Protein AF-A0A7S3Y9V3-F1 (afdb_monomer_lite)

Radius of gyration: 19.51 Å; chains: 1; bounding box: 46×58×48 Å

Foldseek 3Di:
DLVVLLVVLVPDDPVVNVVVLVVCQVVLNVLQLSVQVSSDPDLLQSQQAQQAAVAQARGSFDCVRAQAADDDFDEAEAEALAFQVVPDDPQQHPHRVVSLVVLLVVLVVCQVVVGQAYEYAANQHRAAVVGPCVVVSLVSSSVSNSSRDSNHRYAYAHDCRQQHLQHDPVSLVVSCSNRNHNWHWGHHNNEIETEDELSQQWDDPVDDGRPVPVVRLVVLLCVCVVCVPRHQAYEYEHAAALDQPDLQDAFDFDPPARPPDDPDDTTGSHRHSVCSVSVVVSCQRPRYDYYDYHRPVDDGDDDDHDDPDD

Secondary structure (DSSP, 8-state):
-HHHHHHHHHTS-HHHHHHHHHHHHHTTGGGSHHHHHTTSSSHHHHHHT-EETTTTEETT--HHHH-S--S----EEEE---BTTTS--TTS-S--HHHHHHHHHHHHHHHHH--S-EEEES--BSSPTTSTTHHHHHHHHHHHHTTS-TTS-EEEE--HHHHTTTT-HHHHHHHHHHHS-SSEEEEETTEEEEE--GGGG-S-TTSPPPTTHHHHHHHHHHHHHHHTTT-SEEEEE-SS-S-SS-TTPPPPB-SS--TT-TTPPPPBSSS-TTTHHHHHHHTTSTTEEEEE--SSSS-------PPPP-

Structure (mmCIF, N/CA/C/O backbone):
data_AF-A0A7S3Y9V3-F1
#
_entry.id   AF-A0A7S3Y9V3-F1
#
loop_
_atom_site.group_PDB
_atom_site.id
_atom_site.type_symbol
_atom_site.label_atom_id
_atom_site.label_alt_id
_atom_site.label_comp_id
_atom_site.label_asym_id
_atom_site.label_entity_id
_atom_site.label_seq_id
_atom_site.pdbx_PDB_ins_code
_atom_site.Cartn_x
_atom_site.Cartn_y
_atom_site.Cartn_z
_atom_site.occupancy
_atom_site.B_iso_or_equiv
_atom_site.auth_seq_id
_atom_site.auth_comp_id
_atom_site.auth_asym_id
_atom_site.auth_atom_id
_atom_site.pdbx_PDB_model_num
ATOM 1 N N . VAL A 1 1 ? -16.218 21.280 20.200 1.00 63.69 1 VAL A N 1
ATOM 2 C CA . VAL A 1 1 ? -15.285 20.222 20.667 1.00 63.69 1 VAL A CA 1
ATOM 3 C C . VAL A 1 1 ? -14.126 19.994 19.695 1.00 63.69 1 VAL A C 1
ATOM 5 O O . VAL A 1 1 ? -13.003 20.272 20.081 1.00 63.69 1 VAL A O 1
ATOM 8 N N . ALA A 1 2 ? -14.353 19.590 18.434 1.00 72.50 2 ALA A N 1
ATOM 9 C CA . ALA A 1 2 ? -13.264 19.283 17.483 1.00 72.50 2 ALA A CA 1
ATOM 10 C C . ALA A 1 2 ? -12.268 20.438 17.228 1.00 72.50 2 ALA A C 1
ATOM 12 O O . ALA A 1 2 ? -11.064 20.210 17.188 1.00 72.50 2 ALA A O 1
ATOM 13 N N . VAL A 1 3 ? -12.752 21.683 17.117 1.00 76.88 3 VAL A N 1
ATOM 14 C CA . VAL A 1 3 ? -11.893 22.874 16.939 1.00 76.88 3 VAL A CA 1
ATOM 15 C C . VAL A 1 3 ? -10.988 23.104 18.155 1.00 76.88 3 VAL A C 1
ATOM 17 O O . VAL A 1 3 ? -9.795 23.337 18.001 1.00 76.88 3 VAL A O 1
ATOM 20 N N . ALA A 1 4 ? -11.537 22.970 19.365 1.00 81.94 4 ALA A N 1
ATOM 21 C CA . ALA A 1 4 ? -10.779 23.120 20.605 1.00 81.94 4 ALA A CA 1
ATOM 22 C C . ALA A 1 4 ? -9.732 22.005 20.775 1.00 81.94 4 ALA A C 1
ATOM 24 O O . ALA A 1 4 ? -8.598 22.285 21.148 1.00 81.94 4 ALA A O 1
ATOM 25 N N . ALA A 1 5 ? -10.087 20.760 20.437 1.00 85.31 5 ALA A N 1
ATOM 26 C CA . ALA A 1 5 ? -9.161 19.628 20.472 1.00 85.31 5 ALA A CA 1
ATOM 27 C C . ALA A 1 5 ? -7.990 19.813 19.494 1.00 85.31 5 ALA A C 1
ATOM 29 O O . ALA A 1 5 ? -6.842 19.559 19.846 1.00 85.31 5 ALA A O 1
ATOM 30 N N . ARG A 1 6 ? -8.263 20.321 18.286 1.00 85.50 6 ARG A N 1
ATOM 31 C CA . ARG A 1 6 ? -7.215 20.625 17.307 1.00 85.50 6 ARG A CA 1
ATOM 32 C C . ARG A 1 6 ? -6.276 21.728 17.801 1.00 85.50 6 ARG A C 1
ATOM 34 O O . ARG A 1 6 ? -5.067 21.536 17.789 1.00 85.50 6 ARG A O 1
ATOM 41 N N . ALA A 1 7 ? -6.831 22.829 18.305 1.00 87.19 7 ALA A N 1
ATOM 42 C CA . ALA A 1 7 ? -6.041 23.928 18.857 1.00 87.19 7 ALA A CA 1
ATOM 43 C C . ALA A 1 7 ? -5.192 23.502 20.070 1.00 87.19 7 ALA A C 1
ATOM 45 O O . ALA A 1 7 ? -4.139 24.082 20.314 1.00 87.19 7 ALA A O 1
ATOM 46 N N . PHE A 1 8 ? -5.639 22.501 20.837 1.00 90.75 8 PHE A N 1
ATOM 47 C CA . PHE A 1 8 ? -4.843 21.897 21.905 1.00 90.75 8 PHE A CA 1
ATOM 48 C C . PHE A 1 8 ? -3.651 21.114 21.341 1.00 90.75 8 PHE A C 1
ATOM 50 O O . PHE A 1 8 ? -2.519 21.395 21.723 1.00 90.75 8 PHE A O 1
ATOM 57 N N . VAL A 1 9 ? -3.885 20.190 20.400 1.00 89.94 9 VAL A N 1
ATOM 58 C CA . VAL A 1 9 ? -2.822 19.358 19.800 1.00 89.94 9 VAL A CA 1
ATOM 59 C C . VAL A 1 9 ? -1.772 20.204 19.071 1.00 89.94 9 VAL A C 1
ATOM 61 O O . VAL A 1 9 ? -0.585 19.900 19.148 1.00 89.94 9 VAL A O 1
ATOM 64 N N . GLU A 1 10 ? -2.181 21.285 18.403 1.00 89.56 10 GLU A N 1
ATOM 65 C CA . GLU A 1 10 ? -1.273 22.202 17.696 1.00 89.56 10 GLU A CA 1
ATOM 66 C C . GLU A 1 10 ? -0.338 22.986 18.633 1.00 89.56 10 GLU A C 1
ATOM 68 O O . GLU A 1 10 ? 0.716 23.435 18.193 1.00 89.56 10 GLU A O 1
ATOM 73 N N . LYS A 1 11 ? -0.682 23.123 19.921 1.00 93.50 11 LYS A N 1
ATOM 74 C CA . LYS A 1 11 ? 0.156 23.790 20.935 1.00 93.50 11 LYS A CA 1
ATOM 75 C C . LYS A 1 11 ? 1.128 22.847 21.646 1.00 93.50 11 LYS A C 1
ATOM 77 O O . LYS A 1 11 ? 1.964 23.318 22.413 1.00 93.50 11 LYS A O 1
ATOM 82 N N . LEU A 1 12 ? 0.997 21.534 21.453 1.00 93.56 12 LEU A N 1
ATOM 83 C CA . LEU A 1 12 ? 1.854 20.552 22.111 1.00 93.56 12 LEU A CA 1
ATOM 84 C C . LEU A 1 12 ? 3.269 20.589 21.532 1.00 93.56 12 LEU A C 1
ATOM 86 O O . LEU A 1 12 ? 3.457 20.720 20.321 1.00 93.56 12 LEU A O 1
ATOM 90 N N . SER A 1 13 ? 4.266 20.383 22.395 1.00 95.12 13 SER A N 1
ATOM 91 C CA . SER A 1 13 ? 5.620 20.072 21.939 1.00 95.12 13 SER A CA 1
ATOM 92 C C . SER A 1 13 ? 5.622 18.761 21.128 1.00 95.12 13 SER A C 1
ATOM 94 O O . SER A 1 13 ? 4.732 17.924 21.319 1.00 95.12 13 SER A O 1
ATOM 96 N N . PRO A 1 14 ? 6.620 18.512 20.257 1.00 92.56 14 PRO A N 1
ATOM 97 C CA . PRO A 1 14 ? 6.725 17.235 19.547 1.00 92.56 14 PRO A CA 1
ATOM 98 C C . PRO A 1 14 ? 6.704 16.016 20.487 1.00 92.56 14 PRO A C 1
ATOM 100 O O . PRO A 1 14 ? 6.027 15.028 20.204 1.00 92.56 14 PRO A O 1
ATOM 103 N N . ALA A 1 15 ? 7.370 16.116 21.643 1.00 93.38 15 ALA A N 1
ATOM 104 C CA . ALA A 1 15 ? 7.394 15.061 22.654 1.00 93.38 15 ALA A CA 1
ATOM 105 C C . ALA A 1 15 ? 6.013 14.834 23.292 1.00 93.38 15 ALA A C 1
ATOM 107 O O . ALA A 1 15 ? 5.562 13.696 23.415 1.00 93.38 15 ALA A O 1
ATOM 108 N N . ASP A 1 16 ? 5.303 15.903 23.663 1.00 94.81 16 ASP A N 1
ATOM 109 C CA . ASP A 1 16 ? 3.947 15.793 24.215 1.00 94.81 16 ASP A CA 1
ATOM 110 C C . ASP A 1 16 ? 2.960 15.239 23.200 1.00 94.81 16 ASP A C 1
ATOM 112 O O . ASP A 1 16 ? 2.136 14.388 23.532 1.00 94.81 16 ASP A O 1
ATOM 116 N N . ARG A 1 17 ? 3.072 15.669 21.943 1.00 93.19 17 ARG A N 1
ATOM 117 C CA . A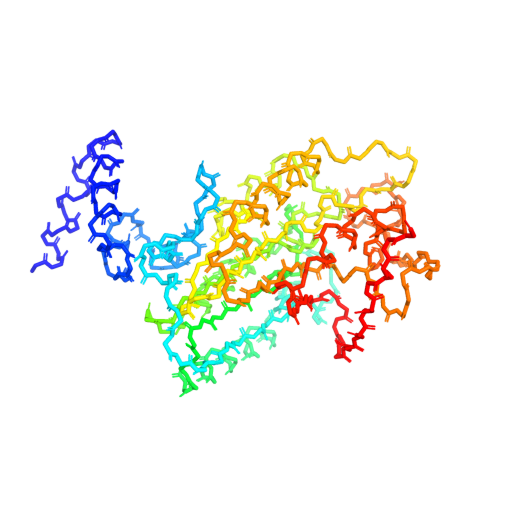RG A 1 17 ? 2.247 15.161 20.853 1.00 93.19 17 ARG A CA 1
ATOM 118 C C . ARG A 1 17 ? 2.428 13.654 20.681 1.00 93.19 17 ARG A C 1
ATOM 120 O O . ARG A 1 17 ? 1.429 12.946 20.579 1.00 93.19 17 ARG A O 1
ATOM 127 N N . ALA A 1 18 ? 3.668 13.163 20.715 1.00 89.88 18 ALA A N 1
ATOM 128 C CA . ALA A 1 18 ? 3.960 11.732 20.666 1.00 89.88 18 ALA A CA 1
ATOM 129 C C . ALA A 1 18 ? 3.377 10.978 21.876 1.00 89.88 18 ALA A C 1
ATOM 131 O O . ALA A 1 18 ? 2.771 9.920 21.703 1.00 89.88 18 ALA A O 1
ATOM 132 N N . ARG A 1 19 ? 3.478 11.545 23.090 1.00 93.19 19 ARG A N 1
ATOM 133 C CA . ARG A 1 19 ? 2.889 10.962 24.312 1.00 93.19 19 ARG A CA 1
ATOM 134 C C . ARG A 1 19 ? 1.367 10.855 24.238 1.00 93.19 19 ARG A C 1
ATOM 136 O O . ARG A 1 19 ? 0.815 9.806 24.562 1.00 93.19 19 ARG A O 1
ATOM 143 N N . VAL A 1 20 ? 0.686 11.913 23.795 1.00 93.62 20 VAL A N 1
ATOM 144 C CA . VAL A 1 20 ? -0.777 11.907 23.635 1.00 93.62 20 VAL A CA 1
ATOM 145 C C . VAL A 1 20 ? -1.192 10.902 22.563 1.00 93.62 20 VAL A C 1
ATOM 147 O O . VAL A 1 20 ? -2.132 10.143 22.784 1.00 93.62 20 VAL A O 1
ATOM 150 N N . LEU A 1 21 ? -0.481 10.856 21.433 1.00 90.25 21 LEU A N 1
ATOM 151 C CA . LEU A 1 21 ? -0.750 9.885 20.374 1.00 90.25 21 LEU A CA 1
ATOM 152 C C . LEU A 1 21 ? -0.627 8.448 20.902 1.00 90.25 21 LEU A C 1
ATOM 154 O O . LEU A 1 21 ? -1.555 7.663 20.736 1.00 90.25 21 LEU A O 1
ATOM 158 N N . HIS A 1 22 ? 0.464 8.132 21.604 1.00 88.94 22 HIS A N 1
ATOM 159 C CA . HIS A 1 22 ? 0.669 6.822 22.225 1.00 88.94 22 HIS A CA 1
ATOM 160 C C . HIS A 1 22 ? -0.437 6.471 23.234 1.00 88.94 22 HIS A C 1
ATOM 162 O O . HIS A 1 22 ? -0.951 5.354 23.233 1.00 88.94 22 HIS A O 1
ATOM 168 N N . TYR A 1 23 ? -0.853 7.429 24.069 1.00 92.31 23 TYR A N 1
ATOM 169 C CA . TYR A 1 23 ? -1.952 7.225 25.014 1.00 92.31 23 TYR A CA 1
ATOM 170 C C . TYR A 1 23 ? -3.277 6.904 24.307 1.00 92.31 23 TYR A C 1
ATOM 172 O O . TYR A 1 23 ? -3.968 5.964 24.698 1.00 92.31 23 TYR A O 1
ATOM 180 N N . LEU A 1 24 ? -3.633 7.661 23.264 1.00 92.19 24 LEU A N 1
ATOM 181 C CA . LEU A 1 24 ? -4.862 7.435 22.498 1.00 92.19 24 LEU A CA 1
ATOM 182 C C . LEU A 1 24 ? -4.845 6.089 21.772 1.00 92.19 24 LEU A C 1
ATOM 184 O O . LEU A 1 24 ? -5.879 5.428 21.698 1.00 92.19 24 LEU A O 1
ATOM 188 N N . ASP A 1 25 ? -3.683 5.672 21.272 1.00 88.44 25 ASP A N 1
ATOM 189 C CA . ASP A 1 25 ? -3.502 4.369 20.634 1.00 88.44 25 ASP A CA 1
ATOM 190 C C . ASP A 1 25 ? -3.742 3.229 21.631 1.00 88.44 25 ASP A C 1
ATOM 192 O O . ASP A 1 25 ? -4.578 2.359 21.402 1.00 88.44 25 ASP A O 1
ATOM 196 N N . ARG A 1 26 ? -3.132 3.319 22.823 1.00 87.31 26 ARG A N 1
ATOM 197 C CA . ARG A 1 26 ? -3.347 2.379 23.940 1.00 87.31 26 ARG A CA 1
ATOM 198 C C . ARG A 1 26 ? -4.794 2.327 24.431 1.00 87.31 26 ARG A C 1
ATOM 200 O O . ARG A 1 26 ? -5.188 1.343 25.051 1.00 87.31 26 ARG A O 1
ATOM 207 N N . LYS A 1 27 ? -5.577 3.383 24.206 1.00 90.94 27 LYS A N 1
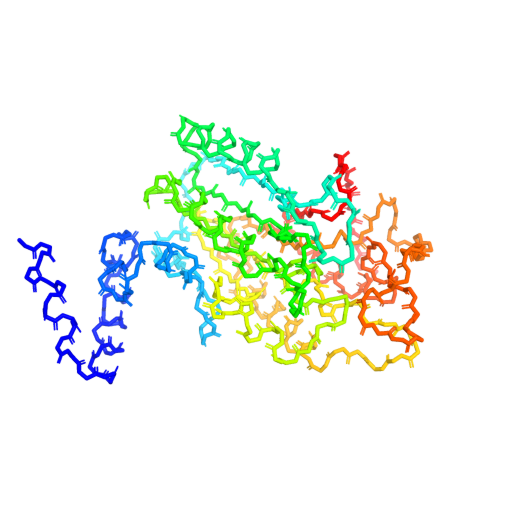ATOM 208 C CA . LYS A 1 27 ? -7.015 3.429 24.511 1.00 90.94 27 LYS A CA 1
ATOM 209 C C . LYS A 1 27 ? -7.900 2.967 23.349 1.00 90.94 27 LYS A C 1
ATOM 211 O O . LYS A 1 27 ? -9.111 2.909 23.520 1.00 90.94 27 LYS A O 1
ATOM 216 N N . GLY A 1 28 ? -7.326 2.637 22.191 1.00 88.81 28 GLY A N 1
ATOM 217 C CA . GLY A 1 28 ? -8.067 2.239 20.991 1.00 88.81 28 GLY A CA 1
ATOM 218 C C . GLY A 1 28 ? -8.778 3.397 20.280 1.00 88.81 28 GLY A C 1
ATOM 219 O O . GLY A 1 28 ? -9.523 3.182 19.323 1.00 88.81 28 GLY A O 1
ATOM 220 N N . GLU A 1 29 ? -8.536 4.642 20.696 1.00 91.94 29 GLU A N 1
ATOM 221 C CA . GLU A 1 29 ? -9.246 5.824 20.195 1.00 91.94 29 GLU A CA 1
ATOM 222 C C . GLU A 1 29 ? -8.811 6.212 18.777 1.00 91.94 29 GLU A C 1
ATOM 224 O O . GLU A 1 29 ? -9.567 6.843 18.034 1.00 91.94 29 GLU A O 1
ATOM 229 N N . LEU A 1 30 ? -7.606 5.812 18.353 1.00 91.25 30 LEU A N 1
ATOM 230 C CA . LEU A 1 30 ? -7.092 6.112 17.010 1.00 91.25 30 LEU A CA 1
ATOM 231 C C . LEU A 1 30 ? -7.752 5.282 15.895 1.00 91.25 30 LEU A C 1
ATOM 233 O O . LEU A 1 30 ? -7.605 5.599 14.708 1.00 91.25 30 LEU A O 1
ATOM 237 N N . LYS A 1 31 ? -8.568 4.283 16.257 1.00 88.62 31 LYS A N 1
ATOM 238 C CA . LYS A 1 31 ? -9.504 3.639 15.328 1.00 88.62 31 LYS A CA 1
ATOM 239 C C . LYS A 1 31 ? -10.500 4.651 14.764 1.00 88.62 31 LYS A C 1
ATOM 241 O O . LYS A 1 31 ? -10.875 4.566 13.594 1.00 88.62 31 LYS A O 1
ATOM 246 N N . ASN A 1 32 ? -10.882 5.653 15.563 1.00 91.00 32 ASN A N 1
ATOM 247 C CA . ASN A 1 32 ? -11.685 6.766 15.089 1.00 91.00 32 ASN A CA 1
ATOM 248 C C . ASN A 1 32 ? -10.831 7.676 14.182 1.00 91.00 32 ASN A C 1
ATOM 250 O O . ASN A 1 32 ? -9.908 8.345 14.660 1.00 91.00 32 ASN A O 1
ATOM 254 N N . PRO A 1 33 ? -11.157 7.786 12.881 1.00 89.75 33 PRO A N 1
ATOM 255 C CA . PRO A 1 33 ? -10.384 8.587 11.930 1.00 89.75 33 PRO A CA 1
ATOM 256 C C . PRO A 1 33 ? -10.310 10.066 12.328 1.00 89.75 33 PRO A C 1
ATOM 258 O O . PRO A 1 33 ? -9.334 10.741 12.006 1.00 89.75 33 PRO A O 1
ATOM 261 N N . ARG A 1 34 ? -11.302 10.578 13.070 1.00 90.31 34 ARG A N 1
ATOM 262 C CA . ARG A 1 34 ? -11.308 11.965 13.552 1.00 90.31 34 ARG A CA 1
ATOM 263 C C . ARG A 1 34 ? -10.261 12.217 14.631 1.00 90.31 34 ARG A C 1
ATOM 265 O O . ARG A 1 34 ? -9.757 13.332 14.686 1.00 90.31 34 ARG A O 1
ATOM 272 N N . CYS A 1 35 ? -9.931 11.221 15.454 1.00 92.25 35 CYS A N 1
ATOM 273 C CA . CYS A 1 35 ? -8.888 11.337 16.474 1.00 92.25 35 CYS A CA 1
ATOM 274 C C . CYS A 1 35 ? -7.510 11.386 15.814 1.00 92.25 35 CYS A C 1
ATOM 276 O O . CYS A 1 35 ? -6.758 12.327 16.048 1.00 92.25 35 CYS A O 1
ATOM 278 N N . TRP A 1 36 ? -7.232 10.444 14.905 1.00 92.38 36 TRP A N 1
ATOM 279 C CA . TRP A 1 36 ? -6.000 10.428 14.109 1.00 92.38 36 TRP A CA 1
ATOM 280 C C . TRP A 1 36 ? -5.791 11.745 13.349 1.00 92.38 36 TRP A C 1
ATOM 282 O O . TRP A 1 36 ? -4.731 12.361 13.414 1.00 92.38 36 TRP A O 1
ATOM 292 N N . ARG A 1 37 ? -6.853 12.254 12.714 1.00 92.62 37 ARG A N 1
ATOM 293 C CA . ARG A 1 37 ? -6.851 13.504 11.944 1.00 92.62 37 ARG A CA 1
ATOM 294 C C . ARG A 1 37 ? -6.324 14.723 12.711 1.00 92.62 37 ARG A C 1
ATOM 296 O O . ARG A 1 37 ? -5.777 15.614 12.062 1.00 92.62 37 ARG A O 1
ATOM 303 N N . LEU A 1 38 ? -6.490 14.781 14.037 1.00 93.12 38 LEU A N 1
ATOM 304 C CA . LEU A 1 38 ? -6.015 15.897 14.872 1.00 93.12 38 LEU A CA 1
ATOM 305 C C . LEU A 1 38 ? -4.487 16.036 14.856 1.00 93.12 38 LEU A C 1
ATOM 307 O O . LEU A 1 38 ? -3.976 17.127 15.090 1.00 93.12 38 LEU A O 1
ATOM 311 N N . PHE A 1 39 ? -3.770 14.955 14.545 1.00 92.69 39 PHE A N 1
ATOM 312 C CA . PHE A 1 39 ? -2.311 14.884 14.536 1.00 92.69 39 PHE A CA 1
ATOM 313 C C . PHE A 1 39 ? -1.709 15.064 13.138 1.00 92.69 39 PHE A C 1
ATOM 315 O O . PHE A 1 39 ? -0.552 14.709 12.930 1.00 92.69 39 PHE A O 1
ATOM 322 N N . HIS A 1 40 ? -2.439 15.661 12.193 1.00 92.56 40 HIS A N 1
ATOM 323 C CA . HIS A 1 40 ? -1.955 15.910 10.830 1.00 92.56 40 HIS A CA 1
ATOM 324 C C . HIS A 1 40 ? -2.437 17.251 10.295 1.00 92.56 40 HIS A C 1
ATOM 326 O O . HIS A 1 40 ? -3.555 17.688 10.594 1.00 92.56 40 HIS A O 1
ATOM 332 N N . ALA A 1 41 ? -1.653 17.878 9.417 1.00 91.44 41 ALA A N 1
ATOM 333 C CA . ALA A 1 41 ? -2.022 19.168 8.847 1.00 91.44 41 ALA A CA 1
ATOM 334 C C . ALA A 1 41 ? -3.271 19.039 7.954 1.00 91.44 41 ALA A C 1
ATOM 336 O O . ALA A 1 41 ? -4.231 19.812 8.073 1.00 91.44 41 ALA A O 1
ATOM 337 N N . THR A 1 42 ? -3.332 17.999 7.114 1.00 93.81 42 THR A N 1
ATOM 338 C CA . THR A 1 42 ? -4.401 17.829 6.108 1.00 93.81 42 THR A CA 1
ATOM 339 C C . THR A 1 42 ? -5.071 16.451 6.147 1.00 93.81 42 THR A C 1
ATOM 341 O O . THR A 1 42 ? -4.512 15.479 6.648 1.00 93.81 42 THR A O 1
ATOM 344 N N . ALA A 1 43 ? -6.329 16.368 5.687 1.00 93.50 43 ALA A N 1
ATOM 345 C CA . ALA A 1 43 ? -7.106 15.122 5.761 1.00 93.50 43 ALA A CA 1
ATOM 346 C C . ALA A 1 43 ? -6.519 14.076 4.828 1.00 93.50 43 ALA A C 1
ATOM 348 O O . ALA A 1 43 ? -6.509 12.892 5.142 1.00 93.50 43 ALA A O 1
ATOM 349 N N . VAL A 1 44 ? -5.974 14.574 3.722 1.00 96.69 44 VAL A N 1
ATOM 350 C CA . VAL A 1 44 ? -5.167 13.835 2.770 1.00 96.69 44 VAL A CA 1
ATOM 351 C C . VAL A 1 44 ? -3.952 13.224 3.461 1.00 96.69 44 VAL A C 1
ATOM 353 O O . VAL A 1 44 ? -3.762 12.018 3.375 1.00 96.69 44 VAL A O 1
ATOM 356 N N . GLU A 1 45 ? -3.179 14.021 4.200 1.00 95.44 45 GLU A N 1
ATOM 357 C CA . GLU A 1 45 ? -2.014 13.530 4.940 1.00 95.44 45 GLU A CA 1
ATOM 358 C C . GLU A 1 45 ? -2.414 12.457 5.956 1.00 95.44 45 GLU A C 1
ATOM 360 O O . GLU A 1 45 ? -1.930 11.337 5.859 1.00 95.44 45 GLU A O 1
ATOM 365 N N . ALA A 1 46 ? -3.384 12.749 6.832 1.00 94.31 46 ALA A N 1
ATOM 366 C CA . ALA A 1 46 ? -3.867 11.794 7.832 1.00 94.31 46 ALA A CA 1
ATOM 367 C C . ALA A 1 46 ? -4.344 10.474 7.211 1.00 94.31 46 ALA A C 1
ATOM 369 O O . ALA A 1 46 ? -4.135 9.405 7.778 1.00 94.31 46 ALA A O 1
ATOM 370 N N . ARG A 1 47 ? -5.019 10.542 6.057 1.00 94.56 47 ARG A N 1
ATOM 371 C CA . ARG A 1 47 ? -5.481 9.354 5.336 1.00 94.56 47 ARG A CA 1
ATOM 372 C C . ARG A 1 47 ? -4.307 8.527 4.831 1.00 94.56 47 ARG A C 1
ATOM 374 O O . ARG A 1 47 ? -4.350 7.308 4.956 1.00 94.56 47 ARG A O 1
ATOM 381 N N . CYS A 1 48 ? -3.329 9.180 4.214 1.00 95.94 48 CYS A N 1
ATOM 382 C CA . CYS A 1 48 ? -2.268 8.488 3.499 1.00 95.94 48 CYS A CA 1
ATOM 383 C C . CYS A 1 48 ? -1.209 7.924 4.445 1.00 95.94 48 CYS A C 1
ATOM 385 O O . CYS A 1 48 ? -0.670 6.880 4.142 1.00 95.94 48 CYS A O 1
ATOM 387 N N . THR A 1 49 ? -0.939 8.546 5.595 1.00 95.44 49 THR A N 1
ATOM 388 C CA . THR A 1 49 ? 0.193 8.172 6.469 1.00 95.44 49 THR A CA 1
ATOM 389 C C . THR A 1 49 ? -0.213 7.375 7.711 1.00 95.44 49 THR A C 1
ATOM 391 O O . THR A 1 49 ? 0.463 7.409 8.737 1.00 95.44 49 THR A O 1
ATOM 394 N N . LYS A 1 50 ? -1.339 6.653 7.647 1.00 94.94 50 LYS A N 1
ATOM 395 C CA . LYS A 1 50 ? -1.880 5.912 8.799 1.00 94.94 50 LYS A CA 1
ATOM 396 C C . LYS A 1 50 ? -1.112 4.617 9.128 1.00 94.94 50 LYS A C 1
ATOM 398 O O . LYS A 1 50 ? -1.204 4.131 10.254 1.00 94.94 50 LYS A O 1
ATOM 403 N N . ALA A 1 51 ? -0.340 4.083 8.181 1.00 96.62 51 ALA A N 1
ATOM 404 C CA . ALA A 1 51 ? 0.636 3.025 8.439 1.00 96.62 51 ALA A CA 1
ATOM 405 C C . ALA A 1 51 ? 1.932 3.642 8.984 1.00 96.62 51 ALA A C 1
ATOM 407 O O . ALA A 1 51 ? 2.559 4.468 8.320 1.00 96.62 51 ALA A O 1
ATOM 408 N N . ARG A 1 52 ? 2.339 3.272 10.197 1.00 94.31 52 ARG A N 1
ATOM 409 C CA . ARG A 1 52 ? 3.463 3.915 10.890 1.00 94.31 52 ARG A CA 1
ATOM 410 C C . ARG A 1 52 ? 4.788 3.205 10.637 1.00 94.31 52 ARG A C 1
ATOM 412 O O . ARG A 1 52 ? 4.896 2.002 10.854 1.00 94.31 52 ARG A O 1
ATOM 419 N N . CYS A 1 53 ? 5.812 3.957 10.229 1.00 94.94 53 CYS A N 1
ATOM 420 C CA . CYS A 1 53 ? 7.132 3.405 9.902 1.00 94.94 53 CYS A CA 1
ATOM 421 C C . CYS A 1 53 ? 7.881 2.830 11.113 1.00 94.94 53 CYS A C 1
ATOM 423 O O . CYS A 1 53 ? 8.651 1.891 10.950 1.00 94.94 53 CYS A O 1
ATOM 425 N N . ASP A 1 54 ? 7.670 3.391 12.305 1.00 91.50 54 ASP A N 1
ATOM 426 C CA . ASP A 1 54 ? 8.407 3.036 13.521 1.00 91.50 54 ASP A CA 1
ATOM 427 C C . ASP A 1 54 ? 7.915 1.745 14.181 1.00 91.50 54 ASP A C 1
ATOM 429 O O . ASP A 1 54 ? 8.709 1.033 14.783 1.00 91.50 54 ASP A O 1
ATOM 433 N N . ILE A 1 55 ? 6.624 1.437 14.039 1.00 92.19 55 ILE A N 1
ATOM 434 C CA . ILE A 1 55 ? 6.010 0.225 14.604 1.00 92.19 55 ILE A CA 1
ATOM 435 C C . ILE A 1 55 ? 5.590 -0.798 13.546 1.00 92.19 55 ILE A C 1
ATOM 437 O O . ILE A 1 55 ? 5.244 -1.914 13.901 1.00 92.19 55 ILE A O 1
ATOM 441 N N . ARG A 1 56 ? 5.616 -0.443 12.251 1.00 96.56 56 ARG A N 1
ATOM 442 C CA . ARG A 1 56 ? 5.200 -1.322 11.139 1.00 96.56 56 ARG A CA 1
ATOM 443 C C . ARG A 1 56 ? 3.772 -1.857 11.303 1.00 96.56 56 ARG A C 1
ATOM 445 O O . ARG A 1 56 ? 3.465 -2.981 10.912 1.00 96.56 56 ARG A O 1
ATOM 452 N N . GLU A 1 57 ? 2.881 -1.007 11.807 1.00 95.56 57 GLU A N 1
ATOM 453 C CA . GLU A 1 57 ? 1.462 -1.307 12.009 1.00 95.56 57 GLU A CA 1
ATOM 454 C C . GLU A 1 57 ? 0.557 -0.218 11.421 1.00 95.56 57 GLU A C 1
ATOM 456 O O . GLU A 1 57 ? 0.917 0.966 11.347 1.00 95.56 57 GLU A O 1
ATOM 461 N N . TYR A 1 58 ? -0.658 -0.613 11.038 1.00 95.50 58 TYR A N 1
ATOM 462 C CA . TYR A 1 58 ? -1.731 0.324 10.718 1.00 95.50 58 TYR A CA 1
ATOM 463 C C . TYR A 1 58 ? -2.473 0.756 11.986 1.00 95.50 58 TYR A C 1
ATOM 465 O O . TYR A 1 58 ? -3.125 -0.042 12.663 1.00 95.50 58 TYR A O 1
ATOM 473 N N . VAL A 1 59 ? -2.413 2.051 12.288 1.00 92.94 59 VAL A N 1
ATOM 474 C CA . VAL A 1 59 ? -2.904 2.602 13.556 1.00 92.94 59 VAL A CA 1
ATOM 475 C C . VAL A 1 59 ? -4.397 2.324 13.778 1.00 92.94 59 VAL A C 1
ATOM 477 O O . VAL A 1 59 ? -5.233 2.577 12.908 1.00 92.94 59 VAL A O 1
ATOM 480 N N . GLY A 1 60 ? -4.757 1.867 14.982 1.00 90.75 60 GLY A N 1
ATOM 481 C CA . GLY A 1 60 ? -6.142 1.548 15.353 1.00 90.75 60 GLY A CA 1
ATOM 482 C C . GLY A 1 60 ? -6.675 0.223 14.791 1.00 90.75 60 GLY A C 1
ATOM 483 O O . GLY A 1 60 ? -7.867 -0.056 14.935 1.00 90.75 60 GLY A O 1
ATOM 484 N N . ASN A 1 61 ? -5.807 -0.579 14.168 1.00 93.50 61 ASN A N 1
ATOM 485 C CA . ASN A 1 61 ? -6.098 -1.895 13.603 1.00 93.50 61 ASN A CA 1
ATOM 486 C C . ASN A 1 61 ? -5.123 -2.953 14.134 1.00 93.50 61 ASN A C 1
ATOM 488 O O . ASN A 1 61 ? -4.571 -3.748 13.378 1.00 93.50 61 ASN A O 1
ATOM 492 N N . SER A 1 62 ? -4.910 -2.935 15.448 1.00 92.19 62 SER A N 1
ATOM 493 C CA . SER A 1 62 ? -4.093 -3.909 16.167 1.00 92.19 62 SER A CA 1
ATOM 494 C C . SER A 1 62 ? -4.861 -5.204 16.451 1.00 92.19 62 SER A C 1
ATOM 496 O O . SER A 1 62 ? -6.090 -5.267 16.322 1.00 92.19 62 SER A O 1
ATOM 498 N N . TYR A 1 63 ? -4.133 -6.225 16.905 1.00 93.31 63 TYR A N 1
ATOM 499 C CA . TYR A 1 63 ? -4.719 -7.481 17.368 1.00 93.31 63 TYR A CA 1
ATOM 500 C C . TYR A 1 63 ? -5.753 -7.263 18.487 1.00 93.31 63 TYR A C 1
ATOM 502 O O . TYR A 1 63 ? -6.860 -7.783 18.408 1.00 93.31 63 TYR A O 1
ATOM 510 N N . ASP A 1 64 ? -5.464 -6.420 19.480 1.00 90.62 64 ASP A N 1
ATOM 511 C CA . ASP A 1 64 ? -6.403 -6.156 20.583 1.00 90.62 64 ASP A CA 1
ATOM 512 C C . ASP A 1 64 ? -7.741 -5.567 20.099 1.00 90.62 64 ASP A C 1
ATOM 514 O O . ASP A 1 64 ? -8.792 -5.806 20.695 1.00 90.62 64 ASP A O 1
ATOM 518 N N . ALA A 1 65 ? -7.718 -4.791 19.011 1.00 90.19 65 ALA A N 1
ATOM 519 C CA . ALA A 1 65 ? -8.894 -4.095 18.495 1.00 90.19 65 ALA A CA 1
ATOM 520 C C . ALA A 1 65 ? -9.703 -4.906 17.470 1.00 90.19 65 ALA A C 1
ATOM 522 O O . ALA A 1 65 ? -10.904 -4.667 17.308 1.00 90.19 65 ALA A O 1
ATOM 523 N N . GLU A 1 66 ? -9.046 -5.785 16.713 1.00 94.06 66 GLU A N 1
ATOM 524 C CA . GLU A 1 66 ? -9.619 -6.445 15.533 1.00 94.06 66 GLU A CA 1
ATOM 525 C C . GLU A 1 66 ? -9.175 -7.910 15.372 1.00 94.06 66 GLU A C 1
ATOM 527 O O . GLU A 1 66 ? -9.491 -8.529 14.362 1.00 94.06 66 GLU A O 1
ATOM 532 N N . GLY A 1 67 ? -8.460 -8.488 16.335 1.00 93.81 67 GLY A N 1
ATOM 533 C CA . GLY A 1 67 ? -7.909 -9.847 16.279 1.00 93.81 67 GLY A CA 1
ATOM 534 C C . GLY A 1 67 ? -8.915 -10.964 16.536 1.00 93.81 67 GLY A C 1
ATOM 535 O O . GLY A 1 67 ? -8.597 -12.131 16.345 1.00 93.81 67 GLY A O 1
ATOM 536 N N . GLN A 1 68 ? -10.142 -10.626 16.931 1.00 93.50 68 GLN A N 1
ATOM 537 C CA . GLN A 1 68 ? -11.212 -11.600 17.134 1.00 93.50 68 GLN A CA 1
ATOM 538 C C . GLN A 1 68 ? -12.051 -11.749 15.865 1.00 93.50 68 GLN A C 1
ATOM 540 O O . GLN A 1 68 ? -12.547 -10.763 15.311 1.00 93.50 68 GLN A O 1
ATOM 545 N N . TRP A 1 69 ? -12.215 -12.992 15.413 1.00 92.38 69 TRP A N 1
ATOM 546 C CA . TRP A 1 69 ? -13.115 -13.313 14.312 1.00 92.38 69 TRP A CA 1
ATOM 547 C C . TRP A 1 69 ? -14.575 -13.190 14.763 1.00 92.38 69 TRP A C 1
ATOM 549 O O . TRP A 1 69 ? -14.960 -13.720 15.800 1.00 92.38 69 TRP A O 1
ATOM 559 N N . ASP A 1 70 ? -15.385 -12.502 13.959 1.00 87.31 70 ASP A N 1
ATOM 560 C CA . ASP A 1 70 ? -16.823 -12.309 14.205 1.00 87.31 70 ASP A CA 1
ATOM 561 C C . ASP A 1 70 ? -17.639 -12.904 13.052 1.00 87.31 70 ASP A C 1
ATOM 563 O O . ASP A 1 70 ? -18.398 -13.859 13.216 1.00 87.31 70 ASP A O 1
ATOM 567 N N . LYS A 1 71 ? -17.440 -12.376 11.840 1.00 92.56 71 LYS A N 1
ATOM 568 C CA . LYS A 1 71 ? -18.223 -12.749 10.660 1.00 92.56 71 LYS A CA 1
ATOM 569 C C . LYS A 1 71 ? -17.461 -12.529 9.354 1.00 92.56 71 LYS A C 1
ATOM 571 O O . LYS A 1 71 ? -16.545 -11.703 9.320 1.00 92.56 71 LYS A O 1
ATOM 576 N N . PRO A 1 72 ? -17.896 -13.174 8.254 1.00 94.19 72 PRO A N 1
ATOM 577 C CA . PRO A 1 72 ? -17.365 -12.893 6.929 1.00 94.19 72 PRO A CA 1
ATOM 578 C C . PRO A 1 72 ? -17.485 -11.411 6.567 1.00 94.19 72 PRO A C 1
ATOM 580 O O . PRO A 1 72 ? -18.493 -10.753 6.843 1.00 94.19 72 PRO A O 1
ATOM 583 N N . PHE A 1 73 ? -16.464 -10.899 5.894 1.00 95.69 73 PHE A N 1
ATOM 584 C CA . PHE A 1 73 ? -16.439 -9.557 5.334 1.00 95.69 73 PHE A CA 1
ATOM 585 C C . PHE A 1 73 ? -15.794 -9.586 3.951 1.00 95.69 73 PHE A C 1
ATOM 587 O O . PHE A 1 73 ? -15.223 -10.590 3.532 1.00 95.69 73 PHE A O 1
ATOM 594 N N . PHE A 1 74 ? -15.874 -8.462 3.245 1.00 97.50 74 PHE A N 1
ATOM 595 C CA . PHE A 1 74 ? -15.146 -8.262 2.001 1.00 97.50 74 PHE A CA 1
ATOM 596 C C . PHE A 1 74 ? -14.313 -6.984 2.073 1.00 97.50 74 PHE A C 1
ATOM 598 O O . PHE A 1 74 ? -14.613 -6.052 2.830 1.00 97.50 74 PHE A O 1
ATOM 605 N N . PHE A 1 75 ? -13.277 -6.945 1.248 1.00 98.12 75 PHE A N 1
ATOM 606 C CA . PHE A 1 75 ? -12.437 -5.783 1.010 1.00 98.12 75 PHE A CA 1
ATOM 607 C C . PHE A 1 75 ? -12.382 -5.491 -0.491 1.00 98.12 75 PHE A C 1
ATOM 609 O O . PHE A 1 75 ? -12.821 -6.301 -1.309 1.00 98.12 75 PHE A O 1
ATOM 616 N N . VAL A 1 76 ? -11.871 -4.318 -0.853 1.00 98.62 76 VAL A N 1
ATOM 617 C CA . VAL A 1 76 ? -11.614 -3.953 -2.252 1.00 98.62 76 VAL A CA 1
ATOM 618 C C . VAL A 1 76 ? -10.109 -3.863 -2.471 1.00 98.62 76 VAL A C 1
ATOM 620 O O . VAL A 1 76 ? -9.399 -3.269 -1.663 1.00 98.62 76 VAL A O 1
ATOM 623 N N . HIS A 1 77 ? -9.641 -4.440 -3.572 1.00 98.06 77 HIS A N 1
ATOM 624 C CA . HIS A 1 77 ? -8.259 -4.370 -4.032 1.00 98.06 77 HIS A CA 1
ATOM 625 C C . HIS A 1 77 ? -8.207 -3.545 -5.322 1.00 98.06 77 HIS A C 1
ATOM 627 O O . HIS A 1 77 ? -8.954 -3.830 -6.259 1.00 98.06 77 HIS A O 1
ATOM 633 N N . ILE A 1 78 ? -7.374 -2.506 -5.347 1.00 98.12 78 ILE A N 1
ATOM 634 C CA . ILE A 1 78 ? -7.162 -1.622 -6.497 1.00 98.12 78 ILE A CA 1
ATOM 635 C C . ILE A 1 78 ? -5.683 -1.715 -6.870 1.00 98.12 78 ILE A C 1
ATOM 637 O O . ILE A 1 78 ? -4.837 -1.320 -6.076 1.00 98.12 78 ILE A O 1
ATOM 641 N N . GLY A 1 79 ? -5.382 -2.232 -8.057 1.00 95.62 79 GLY A N 1
ATOM 642 C CA . GLY A 1 79 ? -4.025 -2.232 -8.604 1.00 95.62 79 GLY A CA 1
ATOM 643 C C . GLY A 1 79 ? -3.813 -1.073 -9.565 1.00 95.62 79 GLY A C 1
ATOM 644 O O . GLY A 1 79 ? -4.756 -0.680 -10.255 1.00 95.62 79 GLY A O 1
ATOM 645 N N . ASP A 1 80 ? -2.589 -0.550 -9.571 1.00 97.06 80 ASP A N 1
ATOM 646 C CA . ASP A 1 80 ? -2.036 0.329 -10.602 1.00 97.06 80 ASP A CA 1
ATOM 647 C C . ASP A 1 80 ? -2.934 1.532 -10.978 1.00 97.06 80 ASP A C 1
ATOM 649 O O . ASP A 1 80 ? -3.363 1.659 -12.131 1.00 97.06 80 ASP A O 1
ATOM 653 N N . PRO A 1 81 ? -3.274 2.446 -10.036 1.00 97.50 81 PRO A N 1
ATOM 654 C CA . PRO A 1 81 ? -3.941 3.699 -10.398 1.00 97.50 81 PRO A CA 1
ATOM 655 C C . PRO A 1 81 ? -3.194 4.479 -11.491 1.00 97.50 81 PRO A C 1
ATOM 657 O O . PRO A 1 81 ? -3.833 5.096 -12.345 1.00 97.50 81 PRO A O 1
ATOM 660 N N . GLN A 1 82 ? -1.861 4.463 -11.402 1.00 96.38 82 GLN A N 1
ATOM 661 C CA . GLN A 1 82 ? -0.843 4.933 -12.336 1.00 96.38 82 GLN A CA 1
ATOM 662 C C . GLN A 1 82 ? -1.245 6.185 -13.118 1.00 96.38 82 GLN A C 1
ATOM 664 O O . GLN A 1 82 ? -1.301 6.197 -14.352 1.00 96.38 82 GLN A O 1
ATOM 669 N N . LEU A 1 83 ? -1.548 7.267 -12.388 1.00 98.00 83 LEU A N 1
ATOM 670 C CA . LEU A 1 83 ? -1.950 8.541 -12.988 1.00 98.00 83 LEU A CA 1
ATOM 671 C C . LEU A 1 83 ? -0.921 8.980 -14.033 1.00 98.00 83 LEU A C 1
ATOM 673 O O . LEU A 1 83 ? 0.238 9.167 -13.699 1.00 98.00 83 LEU A O 1
ATOM 677 N N . GLY A 1 84 ? -1.349 9.162 -15.286 1.00 95.75 84 GLY A N 1
ATOM 678 C CA . GLY A 1 84 ? -0.475 9.574 -16.389 1.00 95.75 84 GLY A CA 1
ATOM 679 C C . GLY A 1 84 ? -0.030 8.439 -17.313 1.00 95.75 84 GLY A C 1
ATOM 680 O O . GLY A 1 84 ? 0.546 8.725 -18.357 1.00 95.75 84 GLY A O 1
ATOM 681 N N . CYS A 1 85 ? -0.352 7.179 -16.997 1.00 93.75 85 CYS A N 1
ATOM 682 C CA . CYS A 1 85 ? 0.081 6.004 -17.766 1.00 93.75 85 CYS A CA 1
ATOM 683 C C . CYS A 1 85 ? -0.338 6.039 -19.243 1.00 93.75 85 CYS A C 1
ATOM 685 O O . CYS A 1 85 ? 0.440 5.669 -20.117 1.00 93.75 85 CYS A O 1
ATOM 687 N N . LYS A 1 86 ? -1.542 6.534 -19.572 1.00 89.94 86 LYS A N 1
ATOM 688 C CA . LYS A 1 86 ? -1.980 6.594 -20.978 1.00 89.94 86 LYS A CA 1
ATOM 689 C C . LYS A 1 86 ? -1.212 7.595 -21.830 1.00 89.94 86 LYS A C 1
ATOM 691 O O . LYS A 1 86 ? -1.218 7.457 -23.055 1.00 89.94 86 LYS A O 1
ATOM 696 N N . LYS A 1 87 ? -0.613 8.626 -21.228 1.00 85.81 87 LYS A N 1
ATOM 697 C CA . LYS A 1 87 ? 0.156 9.627 -21.966 1.00 85.81 87 LYS A CA 1
ATOM 698 C C . LYS A 1 87 ? 1.643 9.356 -21.796 1.00 85.81 87 LYS A C 1
ATOM 700 O O . LYS A 1 87 ? 2.253 9.751 -20.812 1.00 85.81 87 LYS A O 1
ATOM 705 N N . TYR A 1 88 ? 2.235 8.754 -22.817 1.00 78.38 88 TYR A N 1
ATOM 706 C CA . TYR A 1 88 ? 3.671 8.517 -22.861 1.00 78.38 88 TYR A CA 1
ATOM 707 C C . TYR A 1 88 ? 4.406 9.780 -23.317 1.00 78.38 88 TYR A C 1
ATOM 709 O O . TYR A 1 88 ? 4.398 10.130 -24.496 1.00 78.38 88 TYR A O 1
ATOM 717 N N . ASP A 1 89 ? 5.046 10.470 -22.376 1.00 84.94 89 ASP A N 1
ATOM 718 C CA . ASP A 1 89 ? 5.979 11.558 -22.656 1.00 84.94 89 ASP A CA 1
ATOM 719 C C . ASP A 1 89 ? 7.198 11.509 -21.728 1.00 84.94 89 ASP A C 1
ATOM 721 O O . ASP A 1 89 ? 7.246 10.741 -20.765 1.00 84.94 89 ASP A O 1
ATOM 725 N N . ALA A 1 90 ? 8.209 12.312 -22.060 1.00 81.88 90 ALA A N 1
ATOM 726 C CA . ALA A 1 90 ? 9.490 12.328 -21.360 1.00 81.88 90 ALA A CA 1
ATOM 727 C C . ALA A 1 90 ? 9.404 12.843 -19.913 1.00 81.88 90 ALA A C 1
ATOM 729 O O . ALA A 1 90 ? 10.366 12.687 -19.176 1.00 81.88 90 ALA A O 1
ATOM 730 N N . GLY A 1 91 ? 8.292 13.468 -19.508 1.00 82.44 91 GLY A N 1
ATOM 731 C CA . GLY A 1 91 ? 8.117 13.981 -18.147 1.00 82.44 91 GLY A CA 1
ATOM 732 C C . GLY A 1 91 ? 7.386 13.021 -17.208 1.00 82.44 91 GLY A C 1
ATOM 733 O O . GLY A 1 91 ? 7.042 13.430 -16.097 1.00 82.44 91 GLY A O 1
ATOM 734 N N . GLY A 1 92 ? 7.079 11.801 -17.662 1.00 83.06 92 GLY A N 1
ATOM 735 C CA . GLY A 1 92 ? 6.337 10.809 -16.881 1.00 83.06 92 GLY A CA 1
ATOM 736 C C . GLY A 1 92 ? 4.813 10.923 -17.005 1.00 83.06 92 GLY A C 1
ATOM 737 O O . GLY A 1 92 ? 4.088 10.368 -16.181 1.00 83.06 92 GLY A O 1
ATOM 738 N N . GLY A 1 93 ? 4.300 11.623 -18.021 1.00 89.88 93 GLY A N 1
ATOM 739 C CA . GLY A 1 93 ? 2.867 11.747 -18.298 1.00 89.88 93 GLY A CA 1
ATOM 740 C C . GLY A 1 93 ? 2.302 13.107 -17.902 1.00 89.88 93 GLY A C 1
ATOM 741 O O . GLY A 1 93 ? 1.736 13.294 -16.825 1.00 89.88 93 GLY A O 1
ATOM 742 N N . SER A 1 94 ? 2.388 14.066 -18.822 1.00 91.62 94 SER A N 1
ATOM 743 C CA . SER A 1 94 ? 1.898 15.450 -18.682 1.00 91.62 94 SER A CA 1
ATOM 744 C C . SER A 1 94 ? 0.375 15.594 -18.603 1.00 91.62 94 SER A C 1
ATOM 746 O O . SER A 1 94 ? -0.141 16.705 -18.487 1.00 91.62 94 SER A O 1
ATOM 748 N N . SER A 1 95 ? -0.372 14.497 -18.716 1.00 94.69 95 SER A N 1
ATOM 749 C CA . SER A 1 95 ? -1.824 14.474 -18.563 1.00 94.69 95 SER A CA 1
ATOM 750 C C . SER A 1 95 ? -2.254 13.144 -17.962 1.00 94.69 95 SER A C 1
ATOM 752 O O . SER A 1 95 ? -1.876 12.096 -18.475 1.00 94.69 95 SER A O 1
ATOM 754 N N . TRP A 1 96 ? -3.059 13.207 -16.902 1.00 97.25 96 TRP A N 1
ATOM 755 C CA . TRP A 1 96 ? -3.510 12.046 -16.123 1.00 97.25 96 TRP A CA 1
ATOM 756 C C . TRP A 1 96 ? -5.015 12.059 -15.825 1.00 97.25 96 TRP A C 1
ATOM 758 O O . TRP A 1 96 ? -5.500 11.333 -14.958 1.00 97.25 96 TRP A O 1
ATOM 768 N N . GLU A 1 97 ? -5.787 12.912 -16.506 1.00 96.62 97 GLU A N 1
ATOM 769 C CA . GLU A 1 97 ? -7.205 13.110 -16.172 1.00 96.62 97 GLU A CA 1
ATOM 770 C C . GLU A 1 97 ? -8.051 11.859 -16.457 1.00 96.62 97 GLU A C 1
ATOM 772 O O . GLU A 1 97 ? -9.038 11.605 -15.768 1.00 96.62 97 GLU A O 1
ATOM 777 N N . THR A 1 98 ? -7.646 11.028 -17.424 1.00 96.62 98 THR A N 1
ATOM 778 C CA . THR A 1 98 ? -8.347 9.766 -17.704 1.00 96.62 98 THR A CA 1
ATOM 779 C C . THR A 1 98 ? -8.221 8.793 -16.532 1.00 96.62 98 THR A C 1
ATOM 781 O O . THR A 1 98 ? -9.221 8.224 -16.087 1.00 96.62 98 THR A O 1
ATOM 784 N N . GLU A 1 99 ? -7.009 8.614 -16.009 1.00 97.94 99 GLU A N 1
ATOM 785 C CA . GLU A 1 99 ? -6.731 7.757 -14.855 1.00 97.94 99 GLU A CA 1
ATOM 786 C C . GLU A 1 99 ? -7.358 8.340 -13.586 1.00 97.94 99 GLU A C 1
ATOM 788 O O . GLU A 1 99 ? -8.020 7.624 -12.831 1.00 97.94 99 GLU A O 1
ATOM 793 N N . ALA A 1 100 ? -7.251 9.659 -13.394 1.00 98.38 100 ALA A N 1
ATOM 794 C CA . ALA A 1 100 ? -7.876 10.359 -12.280 1.00 98.38 100 ALA A CA 1
ATOM 795 C C . ALA A 1 100 ? -9.399 10.167 -12.269 1.00 98.38 100 ALA A C 1
ATOM 797 O O . ALA A 1 100 ? -9.966 9.844 -11.224 1.00 98.38 100 ALA A O 1
ATOM 798 N N . GLU A 1 101 ? -10.078 10.299 -13.411 1.00 98.56 101 GLU A N 1
ATOM 799 C CA . GLU A 1 101 ? -11.525 10.087 -13.486 1.00 98.56 101 GLU A CA 1
ATOM 800 C C . GLU A 1 101 ? -11.910 8.621 -13.243 1.00 98.56 101 GLU A C 1
ATOM 802 O O . GLU A 1 101 ? -12.903 8.343 -12.564 1.00 98.56 101 GLU A O 1
ATOM 807 N N . ASN A 1 102 ? -11.105 7.664 -13.714 1.00 98.38 102 ASN A N 1
ATOM 808 C CA . ASN A 1 102 ? -11.297 6.252 -13.382 1.00 98.38 102 ASN A CA 1
ATOM 809 C C . ASN A 1 102 ? -11.162 6.004 -11.874 1.00 98.38 102 ASN A C 1
ATOM 811 O O . ASN A 1 102 ? -12.025 5.345 -11.286 1.00 98.38 102 ASN A O 1
ATOM 815 N N . MET A 1 103 ? -10.170 6.608 -11.215 1.00 98.62 103 MET A N 1
ATOM 816 C CA . MET A 1 103 ? -10.050 6.524 -9.761 1.00 98.62 103 MET A CA 1
ATOM 817 C C . MET A 1 103 ? -11.189 7.230 -9.029 1.00 98.62 103 MET A C 1
ATOM 819 O O . MET A 1 103 ? -11.703 6.690 -8.050 1.00 98.62 103 MET A O 1
ATOM 823 N N . ARG A 1 104 ? -11.681 8.380 -9.505 1.00 98.81 104 ARG A N 1
ATOM 824 C CA . ARG A 1 104 ? -12.873 9.024 -8.921 1.00 98.81 104 ARG A CA 1
ATOM 825 C C . ARG A 1 104 ? -14.107 8.125 -9.029 1.00 98.81 104 ARG A C 1
ATOM 827 O O . ARG A 1 104 ? -14.900 8.069 -8.085 1.00 98.81 104 ARG A O 1
ATOM 834 N N . LYS A 1 105 ? -14.272 7.381 -10.129 1.00 98.75 105 LYS A N 1
ATOM 835 C CA . LYS A 1 105 ? -15.324 6.354 -10.264 1.00 98.75 105 LYS A CA 1
ATOM 836 C C . LYS A 1 105 ? -15.116 5.200 -9.281 1.00 98.75 105 LYS A C 1
ATOM 838 O O . LYS A 1 105 ? -16.075 4.821 -8.608 1.00 98.75 105 LYS A O 1
ATOM 843 N N . ALA A 1 106 ? -13.889 4.699 -9.130 1.00 98.62 106 ALA A N 1
ATOM 844 C CA . ALA A 1 106 ? -13.562 3.663 -8.148 1.00 98.62 106 ALA A CA 1
ATOM 845 C C . ALA A 1 106 ? -13.885 4.114 -6.712 1.00 98.62 106 ALA A C 1
ATOM 847 O O . ALA A 1 106 ? -14.549 3.392 -5.971 1.00 98.62 106 ALA A O 1
ATOM 848 N N . VAL A 1 107 ? -13.538 5.351 -6.343 1.00 98.75 107 VAL A N 1
ATOM 849 C CA . VAL A 1 107 ? -13.868 5.938 -5.033 1.00 98.75 107 VAL A CA 1
ATOM 850 C C . VAL A 1 107 ? -15.380 6.023 -4.809 1.00 98.75 107 VAL A C 1
ATOM 852 O O . VAL A 1 107 ? -15.865 5.662 -3.734 1.00 98.75 107 VAL A O 1
ATOM 855 N N . LYS A 1 108 ? -16.157 6.451 -5.816 1.00 98.75 108 LYS A N 1
ATOM 856 C CA . LYS A 1 108 ? -17.631 6.449 -5.738 1.00 98.75 108 LYS A CA 1
ATOM 857 C C . LYS A 1 108 ? -18.173 5.036 -5.483 1.00 98.75 108 LYS A C 1
ATOM 859 O O . LYS A 1 108 ? -19.064 4.871 -4.649 1.00 98.75 108 LYS A O 1
ATOM 864 N N . LEU A 1 109 ? -17.625 4.023 -6.158 1.00 98.69 109 LEU A N 1
ATOM 865 C CA . LEU A 1 109 ? -18.013 2.622 -5.969 1.00 98.69 109 LEU A CA 1
ATOM 866 C C . LEU A 1 109 ? -17.655 2.110 -4.571 1.00 98.69 109 LEU A C 1
ATOM 868 O O . LEU A 1 109 ? -18.521 1.552 -3.904 1.00 98.69 109 LEU A O 1
ATOM 872 N N . VAL A 1 110 ? -16.434 2.356 -4.095 1.00 98.81 110 VAL A N 1
ATOM 873 C CA . VAL A 1 110 ? -15.988 2.002 -2.736 1.00 98.81 110 VAL A CA 1
ATOM 874 C C . VAL A 1 110 ? -16.917 2.605 -1.685 1.00 98.81 110 VAL A C 1
ATOM 876 O O . VAL A 1 110 ? -17.405 1.896 -0.806 1.00 98.81 110 VAL A O 1
ATOM 879 N N . ASN A 1 111 ? -17.215 3.901 -1.794 1.00 98.69 111 ASN A N 1
ATOM 880 C CA . ASN A 1 111 ? -18.080 4.592 -0.840 1.00 98.69 111 ASN A CA 1
ATOM 881 C C . ASN A 1 111 ? -19.502 4.025 -0.816 1.00 98.69 111 ASN A C 1
ATOM 883 O O . ASN A 1 111 ? -20.120 3.991 0.247 1.00 98.69 111 ASN A O 1
ATOM 887 N N . ARG A 1 112 ? -20.000 3.554 -1.965 1.00 98.56 112 ARG A N 1
ATOM 888 C CA . ARG A 1 112 ? -21.296 2.879 -2.074 1.00 98.56 112 ARG A CA 1
ATOM 889 C C . ARG A 1 112 ? -21.267 1.466 -1.489 1.00 98.56 112 ARG A C 1
ATOM 891 O O . ARG A 1 112 ? -22.204 1.093 -0.797 1.00 98.56 112 ARG A O 1
ATOM 898 N N . LEU A 1 113 ? -20.224 0.689 -1.783 1.00 98.44 113 LEU A N 1
ATOM 899 C CA . LEU A 1 113 ? -20.105 -0.711 -1.364 1.00 98.44 113 LEU A CA 1
ATOM 900 C C . LEU A 1 113 ? -19.802 -0.854 0.128 1.00 98.44 113 LEU A C 1
ATOM 902 O O . LEU A 1 113 ? -20.251 -1.816 0.736 1.00 98.44 113 LEU A O 1
ATOM 906 N N . ARG A 1 114 ? -19.083 0.107 0.722 1.00 97.94 114 ARG A N 1
ATOM 907 C CA . ARG A 1 114 ? -18.692 0.093 2.142 1.00 97.94 114 ARG A CA 1
ATOM 908 C C . ARG A 1 114 ? -17.883 -1.167 2.528 1.00 97.94 114 ARG A C 1
ATOM 910 O O . ARG A 1 114 ? -18.250 -1.829 3.499 1.00 97.94 114 ARG A O 1
ATOM 917 N N . PRO A 1 115 ? -16.795 -1.510 1.802 1.00 98.12 115 PRO A N 1
ATOM 918 C CA . PRO A 1 115 ? -15.924 -2.618 2.193 1.00 98.12 115 PRO A CA 1
ATOM 919 C C . PRO A 1 115 ? -15.329 -2.399 3.587 1.00 98.12 115 PRO A C 1
ATOM 921 O O . PRO A 1 115 ? -15.240 -1.263 4.063 1.00 98.12 115 PRO A O 1
ATOM 924 N N . LYS A 1 116 ? -14.860 -3.483 4.217 1.00 96.06 116 LYS A N 1
ATOM 925 C CA . LYS A 1 116 ? -14.173 -3.411 5.515 1.00 96.06 116 LYS A CA 1
ATOM 926 C C . LYS A 1 116 ? -12.910 -2.542 5.424 1.00 96.06 116 LYS A C 1
ATOM 928 O O . LYS A 1 116 ? -12.639 -1.786 6.350 1.00 96.06 116 LYS A O 1
ATOM 933 N N . TYR A 1 117 ? -12.191 -2.620 4.303 1.00 97.69 117 TYR A N 1
ATOM 934 C CA . TYR A 1 117 ? -11.042 -1.780 3.957 1.00 97.69 117 TYR A CA 1
ATOM 935 C C . TYR A 1 117 ? -10.774 -1.801 2.441 1.00 97.69 117 TYR A C 1
ATOM 937 O O . TYR A 1 117 ? -11.357 -2.602 1.700 1.00 97.69 117 TYR A O 1
ATOM 945 N N . VAL A 1 118 ? -9.894 -0.909 1.985 1.00 98.56 118 VAL A N 1
ATOM 946 C CA . VAL A 1 118 ? -9.384 -0.850 0.608 1.00 98.56 118 VAL A CA 1
ATOM 947 C C . VAL A 1 118 ? -7.869 -0.967 0.618 1.00 98.56 118 VAL A C 1
ATOM 949 O O . VAL A 1 118 ? -7.213 -0.221 1.338 1.00 98.56 118 VAL A O 1
ATOM 952 N N . VAL A 1 119 ? -7.322 -1.843 -0.218 1.00 98.38 119 VAL A N 1
ATOM 953 C CA . VAL A 1 119 ? -5.881 -1.934 -0.478 1.00 98.38 119 VAL A CA 1
ATOM 954 C C . VAL A 1 119 ? -5.585 -1.384 -1.869 1.00 98.38 119 VAL A C 1
ATOM 956 O O . VAL A 1 119 ? -6.269 -1.754 -2.824 1.00 98.38 119 VAL A O 1
ATOM 959 N N . ILE A 1 120 ? -4.587 -0.507 -1.970 1.00 98.50 120 ILE A N 1
ATOM 960 C CA . ILE A 1 120 ? -4.058 0.029 -3.225 1.00 98.50 120 ILE A CA 1
ATOM 961 C C . ILE A 1 120 ? -2.642 -0.522 -3.412 1.00 98.50 120 ILE A C 1
ATOM 963 O O . ILE A 1 120 ? -1.750 -0.204 -2.622 1.00 98.50 120 ILE A O 1
ATOM 967 N N . SER A 1 121 ? -2.458 -1.397 -4.402 1.00 96.56 121 SER A N 1
ATOM 968 C CA . SER A 1 121 ? -1.241 -2.198 -4.571 1.00 96.56 121 SER A CA 1
ATOM 969 C C . SER A 1 121 ? -0.222 -1.550 -5.509 1.00 96.56 121 SER A C 1
ATOM 971 O O . SER A 1 121 ? 0.043 -2.090 -6.582 1.00 96.56 121 SER A O 1
ATOM 973 N N . GLY A 1 122 ? 0.346 -0.417 -5.095 1.00 97.25 122 GLY A N 1
ATOM 974 C CA . GLY A 1 122 ? 1.442 0.259 -5.795 1.00 97.25 122 GLY A CA 1
ATOM 975 C C . GLY A 1 122 ? 1.062 0.984 -7.082 1.00 97.25 122 GLY A C 1
ATOM 976 O O . GLY A 1 122 ? -0.095 0.962 -7.512 1.00 97.25 122 GLY A O 1
ATOM 977 N N . ASP A 1 123 ? 2.070 1.649 -7.641 1.00 98.00 123 ASP A N 1
ATOM 978 C CA . ASP A 1 123 ? 2.038 2.480 -8.842 1.00 98.00 123 ASP A CA 1
ATOM 979 C C . ASP A 1 123 ? 0.921 3.520 -8.779 1.00 98.00 123 ASP A C 1
ATOM 981 O O . ASP A 1 123 ? 0.004 3.566 -9.600 1.00 98.00 123 ASP A O 1
ATOM 985 N N . MET A 1 124 ? 0.964 4.380 -7.759 1.00 98.44 124 MET A N 1
ATOM 986 C CA . MET A 1 124 ? -0.003 5.469 -7.617 1.00 98.44 124 MET A CA 1
ATOM 987 C C . MET A 1 124 ? 0.153 6.508 -8.737 1.00 98.44 124 MET A C 1
ATOM 989 O O . MET A 1 124 ? -0.843 7.091 -9.187 1.00 98.44 124 MET A O 1
ATOM 993 N N . THR A 1 125 ? 1.388 6.745 -9.181 1.00 97.56 125 THR A N 1
ATOM 994 C CA . THR A 1 125 ? 1.759 7.689 -10.245 1.00 97.56 125 THR A CA 1
ATOM 995 C C . THR A 1 125 ? 2.472 6.970 -11.381 1.00 97.56 125 THR A C 1
ATOM 997 O O . THR A 1 125 ? 3.080 5.933 -11.167 1.00 97.56 125 THR A O 1
ATOM 1000 N N . ASN A 1 126 ? 2.400 7.507 -12.599 1.00 95.62 126 ASN A N 1
ATOM 1001 C CA . ASN A 1 126 ? 3.209 7.010 -13.714 1.00 95.62 126 ASN A CA 1
ATOM 1002 C C . ASN A 1 126 ? 4.607 7.636 -13.737 1.00 95.62 126 ASN A C 1
ATOM 1004 O O . ASN A 1 126 ? 5.585 6.991 -14.101 1.00 95.62 126 ASN A O 1
ATOM 1008 N N . ALA A 1 127 ? 4.697 8.917 -13.398 1.00 95.12 127 ALA A N 1
ATOM 1009 C CA . ALA A 1 127 ? 5.965 9.607 -13.256 1.00 95.12 127 ALA A CA 1
ATOM 1010 C C . ALA A 1 127 ? 6.712 9.039 -12.042 1.00 95.12 127 ALA A C 1
ATOM 1012 O O . ALA A 1 127 ? 6.103 8.849 -10.990 1.00 95.12 127 ALA A O 1
ATOM 1013 N N . TYR A 1 128 ? 8.010 8.789 -12.191 1.00 94.56 128 TYR A N 1
ATOM 1014 C CA . TYR A 1 128 ? 8.883 8.315 -11.118 1.00 94.56 128 TYR A CA 1
ATOM 1015 C C . TYR A 1 128 ? 9.295 9.462 -10.185 1.00 94.56 128 TYR A C 1
ATOM 1017 O O . TYR A 1 128 ? 9.251 10.633 -10.574 1.00 94.56 128 TYR A O 1
ATOM 1025 N N . PRO A 1 129 ? 9.790 9.185 -8.967 1.00 93.88 129 PRO A N 1
ATOM 1026 C CA . PRO A 1 129 ? 10.417 10.211 -8.146 1.00 93.88 129 PRO A CA 1
ATOM 1027 C C . PRO A 1 129 ? 11.537 10.939 -8.908 1.00 93.88 129 PRO A C 1
ATOM 1029 O O . PRO A 1 129 ? 12.535 10.341 -9.293 1.00 93.88 129 PRO A O 1
ATOM 1032 N N . GLY A 1 130 ? 11.379 12.252 -9.094 1.00 91.69 130 GLY A N 1
ATOM 1033 C CA . GLY A 1 130 ? 12.321 13.088 -9.854 1.00 91.69 130 GLY A CA 1
ATOM 1034 C C . GLY A 1 130 ? 11.824 13.494 -11.244 1.00 91.69 130 GLY A C 1
ATOM 1035 O O . GLY A 1 130 ? 12.325 14.476 -11.791 1.00 91.69 130 GLY A O 1
ATOM 1036 N N . ASP A 1 131 ? 10.796 12.827 -11.770 1.00 93.88 131 ASP A N 1
ATOM 1037 C CA . ASP A 1 131 ? 10.138 13.232 -13.010 1.00 93.88 131 ASP A CA 1
ATOM 1038 C C . ASP A 1 131 ? 9.385 14.558 -12.869 1.00 93.88 131 ASP A C 1
ATOM 1040 O O . ASP A 1 131 ? 8.885 14.928 -11.801 1.00 93.88 131 ASP A O 1
ATOM 1044 N N . THR A 1 132 ? 9.227 15.245 -14.004 1.00 95.75 132 THR A N 1
ATOM 1045 C CA . THR A 1 132 ? 8.593 16.572 -14.083 1.00 95.75 132 THR A CA 1
ATOM 1046 C C . THR A 1 132 ? 7.173 16.580 -13.507 1.00 95.75 132 THR A C 1
ATOM 1048 O O . THR A 1 132 ? 6.787 17.541 -12.840 1.00 95.75 132 THR A O 1
ATOM 1051 N N . TYR A 1 133 ? 6.383 15.527 -13.751 1.00 96.12 133 TYR A N 1
ATOM 1052 C CA . TYR A 1 133 ? 4.967 15.486 -13.363 1.00 96.12 133 TYR A CA 1
ATOM 1053 C C . TYR A 1 133 ? 4.673 14.683 -12.089 1.00 96.12 133 TYR A C 1
ATOM 1055 O O . TYR A 1 133 ? 3.520 14.666 -11.654 1.00 96.12 133 TYR A O 1
ATOM 1063 N N . HIS A 1 134 ? 5.687 14.087 -11.450 1.00 96.69 134 HIS A N 1
ATOM 1064 C CA . HIS A 1 134 ? 5.522 13.229 -10.268 1.00 96.69 134 HIS A CA 1
ATOM 1065 C C . HIS A 1 134 ? 4.748 13.913 -9.141 1.00 96.69 134 HIS A C 1
ATOM 1067 O O . HIS A 1 134 ? 3.714 13.414 -8.706 1.00 96.69 134 HIS A O 1
ATOM 1073 N N . GLU A 1 135 ? 5.176 15.103 -8.713 1.00 97.75 135 GLU A N 1
ATOM 1074 C CA . GLU A 1 135 ? 4.539 15.794 -7.583 1.00 97.75 135 GLU A CA 1
ATOM 1075 C C . GLU A 1 135 ? 3.078 16.179 -7.867 1.00 97.75 135 GLU A C 1
ATOM 1077 O O . GLU A 1 135 ? 2.234 16.169 -6.967 1.00 97.75 135 GLU A O 1
ATOM 1082 N N . ALA A 1 136 ? 2.749 16.495 -9.124 1.00 98.06 136 ALA A N 1
ATOM 1083 C CA . ALA A 1 136 ? 1.388 16.839 -9.517 1.00 98.06 136 ALA A CA 1
ATOM 1084 C C . ALA A 1 136 ? 0.475 15.602 -9.542 1.00 98.06 136 ALA A C 1
ATOM 1086 O O . ALA A 1 136 ? -0.618 15.640 -8.970 1.00 98.06 136 ALA A O 1
ATOM 1087 N N . GLN A 1 137 ? 0.948 14.492 -10.119 1.00 98.25 137 GLN A N 1
ATOM 1088 C CA . GLN A 1 137 ? 0.233 13.214 -10.108 1.00 98.25 137 GLN A CA 1
ATOM 1089 C C . GLN A 1 137 ? 0.042 12.701 -8.669 1.00 98.25 137 GLN A C 1
ATOM 1091 O O . GLN A 1 137 ? -1.070 12.329 -8.288 1.00 98.25 137 GLN A O 1
ATOM 1096 N N . LEU A 1 138 ? 1.093 12.764 -7.841 1.00 98.44 138 LEU A N 1
ATOM 1097 C CA . LEU A 1 138 ? 1.093 12.333 -6.440 1.00 98.44 138 LEU A CA 1
ATOM 1098 C C . LEU A 1 138 ? 0.101 13.143 -5.597 1.00 98.44 138 LEU A C 1
ATOM 1100 O O . LEU A 1 138 ? -0.651 12.594 -4.784 1.00 98.44 138 LEU A O 1
ATOM 1104 N N . LYS A 1 139 ? 0.060 14.463 -5.796 1.00 98.44 139 LYS A N 1
ATOM 1105 C CA . LYS A 1 139 ? -0.915 15.335 -5.135 1.00 98.44 139 LYS A CA 1
ATOM 1106 C C . LYS A 1 139 ? -2.349 14.922 -5.469 1.00 98.44 139 LYS A C 1
ATOM 1108 O O . LYS A 1 139 ? -3.182 14.837 -4.561 1.00 98.44 139 LYS A O 1
ATOM 1113 N N . ASP A 1 140 ? -2.636 14.653 -6.739 1.00 98.44 140 ASP A N 1
ATOM 1114 C CA . ASP A 1 140 ? -3.986 14.330 -7.195 1.00 98.44 140 ASP A CA 1
ATOM 1115 C C . ASP A 1 140 ? -4.446 12.947 -6.734 1.00 98.44 140 ASP A C 1
ATOM 1117 O O . ASP A 1 140 ? -5.545 12.835 -6.187 1.00 98.44 140 ASP A O 1
ATOM 1121 N N . ILE A 1 141 ? -3.620 11.901 -6.846 1.00 98.50 141 ILE A N 1
ATOM 1122 C CA . ILE A 1 141 ? -4.004 10.562 -6.367 1.00 98.50 141 ILE A CA 1
ATOM 1123 C C . ILE A 1 141 ? -4.269 10.556 -4.856 1.00 98.50 141 ILE A C 1
ATOM 1125 O O . ILE A 1 141 ? -5.265 9.981 -4.401 1.00 98.50 141 ILE A O 1
ATOM 1129 N N . ARG A 1 142 ? -3.463 11.276 -4.064 1.00 98.62 142 ARG A N 1
ATOM 1130 C CA . ARG A 1 142 ? -3.700 11.444 -2.621 1.00 98.62 142 ARG A CA 1
ATOM 1131 C C . ARG A 1 142 ? -5.000 12.206 -2.351 1.00 98.62 142 ARG A C 1
ATOM 1133 O O . ARG A 1 142 ? -5.785 11.815 -1.487 1.00 98.62 142 ARG A O 1
ATOM 1140 N N . ALA A 1 143 ? -5.280 13.268 -3.105 1.00 98.56 143 ALA A N 1
ATOM 1141 C CA . ALA A 1 143 ? -6.522 14.026 -2.965 1.00 98.56 143 ALA A CA 1
ATOM 1142 C C . ALA A 1 143 ? -7.770 13.208 -3.347 1.00 98.56 143 ALA A C 1
ATOM 1144 O O . ALA A 1 143 ? -8.797 13.315 -2.671 1.00 98.56 143 ALA A O 1
ATOM 1145 N N . ILE A 1 144 ? -7.689 12.388 -4.400 1.00 98.69 144 ILE A N 1
ATOM 1146 C CA . ILE A 1 144 ? -8.779 11.525 -4.875 1.00 98.69 144 ILE A CA 1
ATOM 1147 C C . ILE A 1 144 ? -9.051 10.408 -3.865 1.00 98.69 144 ILE A C 1
ATOM 1149 O O . ILE A 1 144 ? -10.190 10.246 -3.426 1.00 98.69 144 ILE A O 1
ATOM 1153 N N . THR A 1 145 ? -8.021 9.674 -3.440 1.00 97.88 145 THR A N 1
ATOM 1154 C CA . THR A 1 145 ? -8.155 8.579 -2.460 1.00 97.88 145 THR A CA 1
ATOM 1155 C C . THR A 1 145 ? -8.630 9.076 -1.094 1.00 97.88 145 THR A C 1
ATOM 1157 O O . THR A 1 145 ? -9.422 8.404 -0.431 1.00 97.88 145 THR A O 1
ATOM 1160 N N . ALA A 1 146 ? -8.281 10.305 -0.701 1.00 96.62 146 ALA A N 1
ATOM 1161 C CA . ALA A 1 146 ? -8.813 10.944 0.504 1.00 96.62 146 ALA A CA 1
ATOM 1162 C C . ALA A 1 146 ? -10.332 11.196 0.475 1.00 96.62 146 ALA A C 1
ATOM 1164 O O . ALA A 1 146 ? -10.916 11.479 1.521 1.00 96.62 146 ALA A O 1
ATOM 1165 N N . LYS A 1 147 ? -10.996 11.079 -0.686 1.00 98.25 147 LYS A N 1
ATOM 1166 C CA . LYS A 1 147 ? -12.465 11.131 -0.795 1.00 98.25 147 LYS A CA 1
ATOM 1167 C C . LYS A 1 147 ? -13.146 9.796 -0.474 1.00 98.25 147 LYS A C 1
ATOM 1169 O O . LYS A 1 147 ? -14.377 9.755 -0.411 1.00 98.25 147 LYS A O 1
ATOM 1174 N N . ILE A 1 148 ? -12.390 8.719 -0.248 1.00 98.44 148 ILE A N 1
ATOM 1175 C CA . ILE A 1 148 ? -12.930 7.509 0.382 1.00 98.44 148 ILE A CA 1
ATOM 1176 C C . ILE A 1 148 ? -13.391 7.872 1.800 1.00 98.44 148 ILE A C 1
ATOM 1178 O O . ILE A 1 148 ? -12.711 8.610 2.518 1.00 98.44 148 ILE A O 1
ATOM 1182 N N . SER A 1 149 ? -14.571 7.381 2.177 1.00 97.12 149 SER A N 1
ATOM 1183 C CA . SER A 1 149 ? -15.218 7.631 3.464 1.00 97.12 149 SER A CA 1
ATOM 1184 C C . SER A 1 149 ? -14.265 7.374 4.628 1.00 97.12 149 SER A C 1
ATOM 1186 O O . SER A 1 149 ? -13.607 6.341 4.675 1.00 97.12 149 SER A O 1
ATOM 1188 N N . ASP A 1 150 ? -14.256 8.277 5.612 1.00 93.94 150 ASP A N 1
ATOM 1189 C CA . ASP A 1 150 ? -13.379 8.202 6.788 1.00 93.94 150 ASP A CA 1
ATOM 1190 C C . ASP A 1 150 ? -13.449 6.887 7.557 1.00 93.94 150 ASP A C 1
ATOM 1192 O O . ASP A 1 150 ? -12.451 6.476 8.144 1.00 93.94 150 ASP A O 1
ATOM 1196 N N . SER A 1 151 ? -14.596 6.214 7.533 1.00 93.31 151 SER A N 1
ATOM 1197 C CA . SER A 1 151 ? -14.769 4.937 8.218 1.00 93.31 151 SER A CA 1
ATOM 1198 C C . SER A 1 151 ? -14.268 3.728 7.420 1.00 93.31 151 SER A C 1
ATOM 1200 O O . SER A 1 151 ? -14.479 2.611 7.878 1.00 93.31 151 SER A O 1
ATOM 1202 N N . ILE A 1 152 ? -13.747 3.916 6.204 1.00 96.75 152 ILE A N 1
ATOM 1203 C CA . ILE A 1 152 ? -13.168 2.854 5.376 1.00 96.75 152 ILE A CA 1
ATOM 1204 C C . ILE A 1 152 ? -11.652 3.078 5.367 1.00 96.75 152 ILE A C 1
ATOM 1206 O O . ILE A 1 152 ? -11.176 4.045 4.767 1.00 96.75 152 ILE A O 1
ATOM 1210 N N . PRO A 1 153 ? -10.886 2.222 6.051 1.00 96.06 153 PRO A N 1
ATOM 1211 C CA . PRO A 1 153 ? -9.431 2.250 6.024 1.00 96.06 153 PRO A CA 1
ATOM 1212 C C . PRO A 1 153 ? -8.900 2.050 4.602 1.00 96.06 153 PRO A C 1
ATOM 1214 O O . PRO A 1 153 ? -9.409 1.214 3.854 1.00 96.06 153 PRO A O 1
ATOM 1217 N N . VAL A 1 154 ? -7.897 2.848 4.238 1.00 97.62 154 VAL A N 1
ATOM 1218 C CA . VAL A 1 154 ? -7.196 2.773 2.950 1.00 97.62 154 VAL A CA 1
ATOM 1219 C C . VAL A 1 154 ? -5.743 2.452 3.242 1.00 97.62 154 VAL A C 1
ATOM 1221 O O . VAL A 1 154 ? -5.130 3.102 4.094 1.00 97.62 154 VAL A O 1
ATOM 1224 N N . LEU A 1 155 ? -5.247 1.426 2.569 1.00 97.81 155 LEU A N 1
ATOM 1225 C CA . LEU A 1 155 ? -3.946 0.818 2.779 1.00 97.81 155 LEU A CA 1
ATOM 1226 C C . LEU A 1 155 ? -3.142 0.966 1.494 1.00 97.81 155 LEU A C 1
ATOM 1228 O O . LEU A 1 155 ? -3.655 0.682 0.412 1.00 97.81 155 LEU A O 1
ATOM 1232 N N . PHE A 1 156 ? -1.905 1.421 1.629 1.00 98.44 156 PHE A N 1
ATOM 1233 C CA . PHE A 1 156 ? -0.993 1.671 0.518 1.00 98.44 156 PHE A CA 1
ATOM 1234 C C . PHE A 1 156 ? 0.212 0.744 0.627 1.00 98.44 156 PHE A C 1
ATOM 1236 O O . PHE A 1 156 ? 0.625 0.397 1.735 1.00 98.44 156 PHE A O 1
ATOM 1243 N N . MET A 1 157 ? 0.776 0.372 -0.512 1.00 97.69 157 MET A N 1
ATOM 1244 C CA . MET A 1 157 ? 2.096 -0.248 -0.621 1.00 97.69 157 MET A CA 1
ATOM 1245 C C . MET A 1 157 ? 2.798 0.330 -1.849 1.00 97.69 157 MET A C 1
ATOM 1247 O O . MET A 1 157 ? 2.094 0.765 -2.762 1.00 97.69 157 MET A O 1
ATOM 1251 N N . PRO A 1 158 ? 4.136 0.349 -1.890 1.00 98.25 158 PRO A N 1
ATOM 1252 C CA . PRO A 1 158 ? 4.856 0.880 -3.037 1.00 98.25 158 PRO A CA 1
ATOM 1253 C C . PRO A 1 158 ? 4.828 -0.091 -4.221 1.00 98.25 158 PRO A C 1
ATOM 1255 O O . PRO A 1 158 ? 4.967 -1.307 -4.051 1.00 98.25 158 PRO A O 1
ATOM 1258 N N . GLY A 1 159 ? 4.692 0.471 -5.417 1.00 98.06 159 GLY A N 1
ATOM 1259 C CA . GLY A 1 159 ? 5.103 -0.134 -6.679 1.00 98.06 159 GLY A CA 1
ATOM 1260 C C . GLY A 1 159 ? 6.399 0.486 -7.194 1.00 98.06 159 GLY A C 1
ATOM 1261 O O . GLY A 1 159 ? 6.953 1.403 -6.578 1.00 98.06 159 GLY A O 1
ATOM 1262 N N . ASN A 1 160 ? 6.926 -0.038 -8.299 1.00 95.88 160 ASN A N 1
ATOM 1263 C CA . ASN A 1 160 ? 8.205 0.429 -8.833 1.00 95.88 160 ASN A CA 1
ATOM 1264 C C . ASN A 1 160 ? 8.135 1.884 -9.328 1.00 95.88 160 ASN A C 1
ATOM 1266 O O . ASN A 1 160 ? 9.125 2.600 -9.204 1.00 95.88 160 ASN A O 1
ATOM 1270 N N . HIS A 1 161 ? 6.981 2.382 -9.781 1.00 95.50 161 HIS A N 1
ATOM 1271 C CA . HIS A 1 161 ? 6.843 3.794 -10.150 1.00 95.50 161 HIS A CA 1
ATOM 1272 C C . HIS A 1 161 ? 6.836 4.744 -8.943 1.00 95.50 161 HIS A C 1
ATOM 1274 O O . HIS A 1 161 ? 7.100 5.934 -9.104 1.00 95.50 161 HIS A O 1
ATOM 1280 N N . ASP A 1 162 ? 6.585 4.246 -7.729 1.00 98.00 162 ASP A N 1
ATOM 1281 C CA . ASP A 1 162 ? 6.525 5.086 -6.527 1.00 98.00 162 ASP A CA 1
ATOM 1282 C C . ASP A 1 162 ? 7.891 5.265 -5.844 1.00 98.00 162 ASP A C 1
ATOM 1284 O O . ASP A 1 162 ? 8.110 6.245 -5.127 1.00 98.00 162 ASP A O 1
ATOM 1288 N N . VAL A 1 163 ? 8.806 4.305 -6.028 1.00 96.50 163 VAL A N 1
ATOM 1289 C CA . VAL A 1 163 ? 10.132 4.281 -5.377 1.00 96.50 163 VAL A CA 1
ATOM 1290 C C . VAL A 1 163 ? 11.302 4.083 -6.348 1.00 96.50 163 VAL A C 1
ATOM 1292 O O . VAL A 1 163 ? 12.452 4.192 -5.935 1.00 96.50 163 VAL A O 1
ATOM 1295 N N . GLY A 1 164 ? 11.042 3.841 -7.632 1.00 92.56 164 GLY A N 1
ATOM 1296 C CA . GLY A 1 164 ? 12.049 3.458 -8.623 1.00 92.56 164 GLY A CA 1
ATOM 1297 C C . GLY A 1 164 ? 12.117 1.947 -8.852 1.00 92.56 164 GLY A C 1
ATOM 1298 O O . GLY A 1 164 ? 11.859 1.153 -7.949 1.00 92.56 164 GLY A O 1
ATOM 1299 N N . ASP A 1 165 ? 12.531 1.551 -10.061 1.00 88.50 165 ASP A N 1
ATOM 1300 C CA . ASP A 1 165 ? 12.739 0.137 -10.425 1.00 88.50 165 ASP A CA 1
ATOM 1301 C C . ASP A 1 165 ? 13.819 -0.530 -9.558 1.00 88.50 165 ASP A C 1
ATOM 1303 O O . ASP A 1 165 ? 13.767 -1.726 -9.276 1.00 88.50 165 ASP A O 1
ATOM 1307 N N . VAL A 1 166 ? 14.788 0.270 -9.104 1.00 88.88 166 VAL A N 1
ATOM 1308 C CA . VAL A 1 166 ? 15.734 -0.083 -8.048 1.00 88.88 166 VAL A CA 1
ATOM 1309 C C . VAL A 1 166 ? 15.604 0.969 -6.944 1.00 88.88 166 VAL A C 1
ATOM 1311 O O . VAL A 1 166 ? 16.144 2.070 -7.094 1.00 88.88 166 VAL A O 1
ATOM 1314 N N . PRO A 1 167 ? 14.883 0.677 -5.848 1.00 92.25 167 PRO A N 1
ATOM 1315 C CA . PRO A 1 167 ? 14.616 1.666 -4.817 1.00 92.25 167 PRO A CA 1
ATOM 1316 C C . PRO A 1 167 ? 15.903 2.079 -4.102 1.00 92.25 167 PRO A C 1
ATOM 1318 O O . PRO A 1 167 ? 16.698 1.248 -3.663 1.00 92.25 167 PRO A O 1
ATOM 1321 N N . SER A 1 168 ? 16.074 3.379 -3.899 1.00 92.94 168 SER A N 1
ATOM 1322 C CA . SER A 1 168 ? 17.101 3.948 -3.022 1.00 92.94 168 SER A CA 1
ATOM 1323 C C . SER A 1 168 ? 16.541 4.221 -1.623 1.00 92.94 168 SER A C 1
ATOM 1325 O O . SER A 1 168 ? 15.329 4.187 -1.397 1.00 92.94 168 SER A O 1
ATOM 1327 N N . GLU A 1 169 ? 17.416 4.519 -0.663 1.00 94.88 169 GLU A N 1
ATOM 1328 C CA . GLU A 1 169 ? 16.980 4.963 0.666 1.00 94.88 169 GLU A CA 1
ATOM 1329 C C . GLU A 1 169 ? 16.170 6.266 0.580 1.00 94.88 169 GLU A C 1
ATOM 1331 O O . GLU A 1 169 ? 15.099 6.376 1.170 1.00 94.88 169 GLU A O 1
ATOM 1336 N N . GLU A 1 170 ? 16.617 7.216 -0.244 1.00 96.75 170 GLU A N 1
ATOM 1337 C CA . GLU A 1 170 ? 15.942 8.500 -0.449 1.00 96.75 170 GLU A CA 1
ATOM 1338 C C . GLU A 1 170 ? 14.527 8.333 -1.024 1.00 96.75 170 GLU A C 1
ATOM 1340 O O . GLU A 1 170 ? 13.560 8.885 -0.498 1.00 96.75 170 GLU A O 1
ATOM 1345 N N . THR A 1 171 ? 14.380 7.552 -2.093 1.00 97.12 171 THR A N 1
ATOM 1346 C CA . THR A 1 171 ? 13.077 7.315 -2.741 1.00 97.12 171 THR A CA 1
ATOM 1347 C C . THR A 1 171 ? 12.118 6.562 -1.821 1.00 97.12 171 THR A C 1
ATOM 1349 O O . THR A 1 171 ? 10.941 6.912 -1.736 1.00 97.12 171 THR A O 1
ATOM 1352 N N . THR A 1 172 ? 12.632 5.613 -1.032 1.00 97.56 172 THR A N 1
ATOM 1353 C CA . THR A 1 172 ? 11.850 4.913 -0.001 1.00 97.56 172 THR A CA 1
ATOM 1354 C C . THR A 1 172 ? 11.375 5.871 1.093 1.00 97.56 172 THR A C 1
ATOM 1356 O O . THR A 1 172 ? 10.208 5.832 1.483 1.00 97.56 172 THR A O 1
ATOM 1359 N N . GLN A 1 173 ? 12.231 6.785 1.557 1.00 97.94 173 GLN A N 1
ATOM 1360 C CA . GLN A 1 173 ? 11.850 7.807 2.536 1.00 97.94 173 GLN A CA 1
ATOM 1361 C C . GLN A 1 173 ? 10.818 8.795 1.968 1.00 97.94 173 GLN A C 1
ATOM 1363 O O . GLN A 1 173 ? 9.881 9.178 2.673 1.00 97.94 173 GLN A O 1
ATOM 1368 N N . ARG A 1 174 ? 10.922 9.171 0.685 1.00 98.00 174 ARG A N 1
ATOM 1369 C CA . ARG A 1 174 ? 9.921 10.015 0.001 1.00 98.00 174 ARG A CA 1
ATOM 1370 C C . ARG A 1 174 ? 8.558 9.329 -0.102 1.00 98.00 174 ARG A C 1
ATOM 1372 O O . ARG A 1 174 ? 7.536 9.971 0.172 1.00 98.00 174 ARG A O 1
ATOM 1379 N N . TYR A 1 175 ? 8.531 8.036 -0.430 1.00 98.50 175 TYR A N 1
ATOM 1380 C CA . TYR A 1 175 ? 7.308 7.234 -0.364 1.00 98.50 175 TYR A CA 1
ATOM 1381 C C . TYR A 1 175 ? 6.744 7.232 1.060 1.00 98.50 175 TYR A C 1
ATOM 1383 O O . TYR A 1 175 ? 5.569 7.550 1.263 1.00 98.50 175 TYR A O 1
ATOM 1391 N N . GLN A 1 176 ? 7.589 6.966 2.061 1.00 98.44 176 GLN A N 1
ATOM 1392 C CA . GLN A 1 176 ? 7.158 6.888 3.455 1.00 98.44 176 GLN A CA 1
ATOM 1393 C C . GLN A 1 176 ? 6.582 8.207 3.981 1.00 98.44 176 GLN A C 1
ATOM 1395 O O . GLN A 1 176 ? 5.583 8.210 4.701 1.00 98.44 176 GLN A O 1
ATOM 1400 N N . ALA A 1 177 ? 7.135 9.344 3.563 1.00 97.56 177 ALA A N 1
ATOM 1401 C CA . ALA A 1 177 ? 6.582 10.660 3.875 1.00 97.56 177 ALA A CA 1
ATOM 1402 C C . ALA A 1 177 ? 5.190 10.892 3.248 1.00 97.56 177 ALA A C 1
ATOM 1404 O O . ALA A 1 177 ? 4.383 11.670 3.766 1.00 97.56 177 ALA A O 1
ATOM 1405 N N . SER A 1 178 ? 4.888 10.219 2.135 1.00 97.75 178 SER A N 1
ATOM 1406 C CA . SER A 1 178 ? 3.641 10.389 1.385 1.00 97.75 178 SER A CA 1
ATOM 1407 C C . SER A 1 178 ? 2.538 9.425 1.827 1.00 97.75 178 SER A C 1
ATOM 1409 O O . SER A 1 178 ? 1.382 9.853 1.945 1.00 97.75 178 SER A O 1
ATOM 1411 N N . PHE A 1 179 ? 2.900 8.169 2.105 1.00 98.25 179 PHE A N 1
ATOM 1412 C CA . PHE A 1 179 ? 1.983 7.040 2.318 1.00 98.25 179 PHE A CA 1
ATOM 1413 C C . PHE A 1 179 ? 2.253 6.222 3.596 1.00 98.25 179 PHE A C 1
ATOM 1415 O O . PHE A 1 179 ? 1.565 5.238 3.862 1.00 98.25 179 PHE A O 1
ATOM 1422 N N . GLY A 1 180 ? 3.219 6.625 4.424 1.00 97.50 180 GLY A N 1
ATOM 1423 C CA . GLY A 1 180 ? 3.586 5.882 5.629 1.00 97.50 180 GLY A CA 1
ATOM 1424 C C . GLY A 1 180 ? 4.413 4.629 5.329 1.00 97.50 180 GLY A C 1
ATOM 1425 O O . GLY A 1 180 ? 5.114 4.553 4.326 1.00 97.50 180 GLY A O 1
ATOM 1426 N N . ALA A 1 181 ? 4.375 3.642 6.220 1.00 98.25 181 ALA A N 1
ATOM 1427 C CA . ALA A 1 181 ? 5.224 2.456 6.117 1.00 98.25 181 ALA A CA 1
ATOM 1428 C C . ALA A 1 181 ? 5.099 1.741 4.753 1.00 98.25 181 ALA A C 1
ATOM 1430 O O . ALA A 1 181 ? 4.005 1.545 4.232 1.00 98.25 181 ALA A O 1
ATOM 1431 N N . ASN A 1 182 ? 6.233 1.314 4.195 1.00 97.88 182 ASN A N 1
ATOM 1432 C CA . ASN A 1 182 ? 6.314 0.568 2.930 1.00 97.88 182 ASN A CA 1
ATOM 1433 C C . ASN A 1 182 ? 6.040 -0.940 3.077 1.00 97.88 182 ASN A C 1
ATOM 1435 O O . ASN A 1 182 ? 5.637 -1.589 2.120 1.00 97.88 182 ASN A O 1
ATOM 1439 N N . TYR A 1 183 ? 6.193 -1.475 4.285 1.00 98.62 183 TYR A N 1
ATOM 1440 C CA . TYR A 1 183 ? 5.715 -2.795 4.698 1.00 98.62 183 TYR A CA 1
ATOM 1441 C C . TYR A 1 183 ? 5.225 -2.695 6.144 1.00 98.62 183 TYR A C 1
ATOM 1443 O O . TYR A 1 183 ? 5.775 -1.896 6.913 1.00 98.62 183 TYR A O 1
ATOM 1451 N N . TYR A 1 184 ? 4.154 -3.411 6.482 1.00 98.81 184 TYR A N 1
ATOM 1452 C CA . TYR A 1 184 ? 3.477 -3.347 7.784 1.00 98.81 184 TYR A CA 1
ATOM 1453 C C . TYR A 1 184 ? 2.384 -4.418 7.903 1.00 98.81 184 TYR A C 1
ATOM 1455 O O . TYR A 1 184 ? 1.978 -5.019 6.906 1.00 98.81 184 TYR A O 1
ATOM 1463 N N . VAL A 1 185 ? 1.871 -4.626 9.116 1.00 98.25 185 VAL A N 1
ATOM 1464 C CA . VAL A 1 185 ? 0.703 -5.480 9.380 1.00 98.25 185 VAL A CA 1
ATOM 1465 C C . VAL A 1 185 ? -0.519 -4.689 9.830 1.00 98.25 185 VAL A C 1
ATOM 1467 O O . VAL A 1 185 ? -0.425 -3.555 10.308 1.00 98.25 185 VAL A O 1
ATOM 1470 N N . PHE A 1 186 ? -1.691 -5.300 9.680 1.00 97.38 186 PHE A N 1
ATOM 1471 C CA . PHE A 1 186 ? -2.939 -4.802 10.243 1.00 97.38 186 PHE A CA 1
ATOM 1472 C C . PHE A 1 186 ? -3.969 -5.917 10.429 1.00 97.38 186 PHE A C 1
ATOM 1474 O O . PHE A 1 186 ? -4.010 -6.896 9.682 1.00 97.38 186 PHE A O 1
ATOM 1481 N N . TRP A 1 187 ? -4.846 -5.735 11.410 1.00 96.88 187 TRP A N 1
ATOM 1482 C CA . TRP A 1 187 ? -5.893 -6.683 11.765 1.00 96.88 187 TRP A CA 1
ATOM 1483 C C . TRP A 1 187 ? -7.279 -6.176 11.380 1.00 96.88 187 TRP A C 1
ATOM 1485 O O . TRP A 1 187 ? -7.620 -5.002 11.574 1.00 96.88 187 TRP A O 1
ATOM 1495 N N . PHE A 1 188 ? -8.102 -7.097 10.879 1.00 94.94 188 PHE A N 1
ATOM 1496 C CA . PHE A 1 188 ? -9.541 -6.908 10.716 1.00 94.94 188 PHE A CA 1
ATOM 1497 C C . PHE A 1 188 ? -10.294 -8.201 10.971 1.00 94.94 188 PHE A C 1
ATOM 1499 O O . PHE A 1 188 ? -10.094 -9.177 10.252 1.00 94.94 188 PHE A O 1
ATOM 1506 N N . GLY A 1 189 ? -11.212 -8.173 11.940 1.00 93.25 189 GLY A N 1
ATOM 1507 C CA . GLY A 1 189 ? -12.104 -9.289 12.257 1.00 93.25 189 GLY A CA 1
ATOM 1508 C C . GLY A 1 189 ? -11.417 -10.656 12.286 1.00 93.25 189 GLY A C 1
ATOM 1509 O O . GLY A 1 189 ? -11.882 -11.556 11.603 1.00 93.25 189 GLY A O 1
ATOM 1510 N N . GLY A 1 190 ? -10.299 -10.799 12.997 1.00 95.81 190 GLY A N 1
ATOM 1511 C CA . GLY A 1 190 ? -9.539 -12.045 13.144 1.00 95.81 190 GLY A CA 1
ATOM 1512 C C . GLY A 1 190 ? -8.587 -12.386 12.000 1.00 95.81 190 GLY A C 1
ATOM 1513 O O . GLY A 1 190 ? -7.891 -13.398 12.071 1.00 95.81 190 GLY A O 1
ATOM 1514 N N . VAL A 1 191 ? -8.528 -11.562 10.953 1.00 97.19 191 VAL A N 1
ATOM 1515 C CA . VAL A 1 191 ? -7.614 -11.746 9.821 1.00 97.19 191 VAL A CA 1
ATOM 1516 C C . VAL A 1 191 ? -6.391 -10.856 9.992 1.00 97.19 191 VAL A C 1
ATOM 1518 O O . VAL A 1 191 ? -6.523 -9.629 10.075 1.00 97.19 191 VAL A O 1
ATOM 1521 N N . LEU A 1 192 ? -5.213 -11.476 9.985 1.00 98.06 192 LEU A N 1
ATOM 1522 C CA . LEU A 1 192 ? -3.939 -10.780 9.867 1.00 98.06 192 LEU A CA 1
ATOM 1523 C C . LEU A 1 192 ? -3.695 -10.453 8.394 1.00 98.06 192 LEU A C 1
ATOM 1525 O O . LEU A 1 192 ? -3.704 -11.325 7.528 1.00 98.06 192 LEU A O 1
ATOM 1529 N N . ASN A 1 193 ? -3.470 -9.184 8.100 1.00 98.38 193 ASN A N 1
ATOM 1530 C CA . ASN A 1 193 ? -3.133 -8.724 6.767 1.00 98.38 193 ASN A CA 1
ATOM 1531 C C . ASN A 1 193 ? -1.706 -8.187 6.785 1.00 98.38 193 ASN A C 1
ATOM 1533 O O . ASN A 1 193 ? -1.362 -7.374 7.644 1.00 98.38 193 ASN A O 1
ATOM 1537 N N . ILE A 1 194 ? -0.891 -8.632 5.835 1.00 98.69 194 ILE A N 1
ATOM 1538 C CA . ILE A 1 194 ? 0.527 -8.292 5.739 1.00 98.69 194 ILE A CA 1
ATOM 1539 C C . ILE A 1 194 ? 0.761 -7.567 4.420 1.00 98.69 194 ILE A C 1
ATOM 1541 O O . ILE A 1 194 ? 0.439 -8.089 3.355 1.00 98.69 194 ILE A O 1
ATOM 1545 N N . VAL A 1 195 ? 1.324 -6.367 4.486 1.00 98.75 195 VAL A N 1
ATOM 1546 C CA . VAL A 1 195 ? 1.762 -5.595 3.323 1.00 98.75 195 VAL A CA 1
ATOM 1547 C C . VAL A 1 195 ? 3.274 -5.711 3.211 1.00 98.75 195 VAL A C 1
ATOM 1549 O O . VAL A 1 195 ? 3.979 -5.404 4.171 1.00 98.75 195 VAL A O 1
ATOM 1552 N N . LEU A 1 196 ? 3.762 -6.138 2.048 1.00 98.75 196 LEU A N 1
ATOM 1553 C CA . LEU A 1 196 ? 5.184 -6.270 1.746 1.00 98.75 196 LEU A CA 1
ATOM 1554 C C . LEU A 1 196 ? 5.625 -5.252 0.700 1.00 98.75 196 LEU A C 1
ATOM 1556 O O . LEU A 1 196 ? 4.934 -5.010 -0.292 1.00 98.75 196 LEU A O 1
ATOM 1560 N N . ASP A 1 197 ? 6.839 -4.742 0.878 1.00 98.56 197 ASP A N 1
ATOM 1561 C CA . ASP A 1 197 ? 7.521 -3.954 -0.136 1.00 98.56 197 ASP A CA 1
ATOM 1562 C C . ASP A 1 197 ? 8.211 -4.888 -1.137 1.00 98.56 197 ASP A C 1
ATOM 1564 O O . ASP A 1 197 ? 9.367 -5.288 -0.980 1.00 98.56 197 ASP A O 1
ATOM 1568 N N . SER A 1 198 ? 7.479 -5.267 -2.184 1.00 97.94 198 SER A N 1
ATOM 1569 C CA . SER A 1 198 ? 8.029 -6.148 -3.220 1.00 97.94 198 SER A CA 1
ATOM 1570 C C . SER A 1 198 ? 9.152 -5.514 -4.050 1.00 97.94 198 SER A C 1
ATOM 1572 O O . SER A 1 198 ? 9.870 -6.240 -4.731 1.00 97.94 198 SER A O 1
ATOM 1574 N N . THR A 1 199 ? 9.318 -4.188 -4.014 1.00 96.69 199 THR A N 1
ATOM 1575 C CA . THR A 1 199 ? 10.334 -3.486 -4.818 1.00 96.69 199 THR A CA 1
ATOM 1576 C C . THR A 1 199 ? 11.756 -3.838 -4.360 1.00 96.69 199 THR A C 1
ATOM 1578 O O . THR A 1 199 ? 12.689 -3.863 -5.160 1.00 96.69 199 THR A O 1
ATOM 1581 N N . LEU A 1 200 ? 11.912 -4.247 -3.094 1.00 97.19 200 LEU A N 1
ATOM 1582 C CA . LEU A 1 200 ? 13.185 -4.679 -2.508 1.00 97.19 200 LEU A CA 1
ATOM 1583 C C . LEU A 1 200 ? 13.727 -5.990 -3.104 1.00 97.19 200 LEU A C 1
ATOM 1585 O O . LEU A 1 200 ? 14.912 -6.281 -2.958 1.00 97.19 200 LEU A O 1
ATOM 1589 N N . PHE A 1 201 ? 12.888 -6.776 -3.788 1.00 95.81 201 PHE A N 1
ATOM 1590 C CA . PHE A 1 201 ? 13.304 -8.007 -4.470 1.00 95.81 201 PHE A CA 1
ATOM 1591 C C . PHE A 1 201 ? 13.849 -7.763 -5.882 1.00 95.81 201 PHE A C 1
ATOM 1593 O O . PHE A 1 201 ? 14.334 -8.702 -6.506 1.00 95.81 201 PHE A O 1
ATOM 1600 N N . MET A 1 202 ? 13.719 -6.551 -6.430 1.00 92.75 202 MET A N 1
ATOM 1601 C CA . MET A 1 202 ? 13.778 -6.336 -7.883 1.00 92.75 202 MET A CA 1
ATOM 1602 C C . MET A 1 202 ? 15.173 -6.018 -8.427 1.00 92.75 202 MET A C 1
ATOM 1604 O O . MET A 1 202 ? 15.329 -5.829 -9.635 1.00 92.75 202 MET A O 1
ATOM 1608 N N . ARG A 1 203 ? 16.205 -5.986 -7.571 1.00 90.25 203 ARG A N 1
ATOM 1609 C CA . ARG A 1 203 ? 17.575 -5.717 -8.023 1.00 90.25 203 ARG A CA 1
ATOM 1610 C C . ARG A 1 203 ? 18.043 -6.753 -9.060 1.00 90.25 203 ARG A C 1
ATOM 1612 O O . ARG A 1 203 ? 17.765 -7.948 -8.897 1.00 90.25 203 ARG A O 1
ATOM 1619 N N . PRO A 1 204 ? 18.787 -6.333 -10.099 1.00 85.62 204 PRO A N 1
ATOM 1620 C CA . PRO A 1 204 ? 19.389 -7.247 -11.071 1.00 85.62 204 PRO A CA 1
ATOM 1621 C C . PRO A 1 204 ? 20.223 -8.363 -10.421 1.00 85.62 204 PRO A C 1
ATOM 1623 O O . PRO A 1 204 ? 20.763 -8.189 -9.336 1.00 85.62 204 PRO A O 1
ATOM 1626 N N . GLU A 1 205 ? 20.314 -9.525 -11.073 1.00 82.50 205 GLU A N 1
ATOM 1627 C CA . GLU A 1 205 ? 20.990 -10.725 -10.532 1.00 82.50 205 GLU A CA 1
ATOM 1628 C C . GLU A 1 205 ? 22.508 -10.598 -10.396 1.00 82.50 205 GLU A C 1
ATOM 1630 O O . GLU A 1 205 ? 23.115 -11.299 -9.594 1.00 82.50 205 GLU A O 1
ATOM 1635 N N . ASP A 1 206 ? 23.119 -9.682 -11.138 1.00 83.50 206 ASP A N 1
ATOM 1636 C CA . ASP A 1 206 ? 24.539 -9.354 -11.030 1.00 83.50 206 ASP A CA 1
ATOM 1637 C C . ASP A 1 206 ? 24.849 -8.333 -9.921 1.00 83.50 206 ASP A C 1
ATOM 1639 O O . ASP A 1 206 ? 26.004 -7.937 -9.763 1.00 83.50 206 ASP A O 1
ATOM 1643 N N . GLN A 1 207 ? 23.842 -7.912 -9.151 1.00 86.31 207 GLN A N 1
ATOM 1644 C CA . GLN A 1 207 ? 23.988 -7.015 -8.009 1.00 86.31 207 GLN A CA 1
ATOM 1645 C C . GLN A 1 207 ? 23.671 -7.735 -6.701 1.00 86.31 207 GLN A C 1
ATOM 1647 O O . GLN A 1 207 ? 22.883 -8.678 -6.656 1.00 86.31 207 GLN A O 1
ATOM 1652 N N . GLU A 1 208 ? 24.259 -7.241 -5.612 1.00 91.38 208 GLU A N 1
ATOM 1653 C CA . GLU A 1 208 ? 23.833 -7.641 -4.276 1.00 91.38 208 GLU A CA 1
ATOM 1654 C C . GLU A 1 208 ? 22.380 -7.224 -4.033 1.00 91.38 208 GLU A C 1
ATOM 1656 O O . GLU A 1 208 ? 21.940 -6.134 -4.434 1.00 91.38 208 GLU A O 1
ATOM 1661 N N . ASP A 1 209 ? 21.657 -8.096 -3.334 1.00 94.19 209 ASP A N 1
ATOM 1662 C CA . ASP A 1 209 ? 20.291 -7.837 -2.904 1.00 94.19 209 ASP A CA 1
ATOM 1663 C C . ASP A 1 209 ? 20.195 -6.520 -2.128 1.00 94.19 209 ASP A C 1
ATOM 1665 O O . ASP A 1 209 ? 21.164 -6.018 -1.548 1.00 94.19 209 ASP A O 1
ATOM 1669 N N . ASP A 1 210 ? 19.001 -5.929 -2.121 1.00 94.88 210 ASP A N 1
ATOM 1670 C CA . ASP A 1 210 ? 18.798 -4.713 -1.353 1.00 94.88 210 ASP A CA 1
ATOM 1671 C C . ASP A 1 210 ? 19.061 -4.990 0.139 1.00 94.88 210 ASP A C 1
ATOM 1673 O O . ASP A 1 210 ? 18.471 -5.923 0.690 1.00 94.88 210 ASP A O 1
ATOM 1677 N N . PRO A 1 211 ? 19.906 -4.201 0.833 1.00 96.50 211 PRO A N 1
ATOM 1678 C CA . PRO A 1 211 ? 20.238 -4.457 2.235 1.00 96.50 211 PRO A CA 1
ATOM 1679 C C . PRO A 1 211 ? 19.014 -4.411 3.163 1.00 96.50 211 PRO A C 1
ATOM 1681 O O . PRO A 1 211 ? 19.071 -4.906 4.287 1.00 96.50 211 PRO A O 1
ATOM 1684 N N . ARG A 1 212 ? 17.890 -3.841 2.707 1.00 97.31 212 ARG A N 1
ATOM 1685 C CA . ARG A 1 212 ? 16.618 -3.783 3.441 1.00 97.31 212 ARG A CA 1
ATOM 1686 C C . ARG A 1 212 ? 15.730 -5.007 3.200 1.00 97.31 212 ARG A C 1
ATOM 1688 O O . ARG A 1 212 ? 14.779 -5.207 3.954 1.00 97.31 212 ARG A O 1
ATOM 1695 N N . LEU A 1 213 ? 16.034 -5.839 2.198 1.00 97.75 213 LEU A N 1
ATOM 1696 C CA . LEU A 1 213 ? 15.266 -7.043 1.873 1.00 97.75 213 LEU A CA 1
ATOM 1697 C C . LEU A 1 213 ? 15.310 -8.062 3.014 1.00 97.75 213 LEU A C 1
ATOM 1699 O O . LEU A 1 213 ? 14.268 -8.539 3.457 1.00 97.75 213 LEU A O 1
ATOM 1703 N N . GLN A 1 214 ? 16.511 -8.379 3.501 1.00 97.88 214 GLN A N 1
ATOM 1704 C CA . GLN A 1 214 ? 16.697 -9.362 4.567 1.00 97.88 214 GLN A CA 1
ATOM 1705 C C . GLN A 1 214 ? 15.956 -8.961 5.862 1.00 97.88 214 GLN A C 1
ATOM 1707 O O . GLN A 1 214 ? 15.157 -9.774 6.323 1.00 97.88 214 GLN A O 1
ATOM 1712 N N . PRO A 1 215 ? 16.081 -7.720 6.384 1.00 98.00 215 PRO A N 1
ATOM 1713 C CA . PRO A 1 215 ? 15.278 -7.261 7.519 1.00 98.00 215 PRO A CA 1
ATOM 1714 C C . PRO A 1 215 ? 13.762 -7.406 7.331 1.00 98.00 215 PRO A C 1
ATOM 1716 O O . PRO A 1 215 ? 13.063 -7.766 8.273 1.00 98.00 215 PRO A O 1
ATOM 1719 N N . MET A 1 216 ? 13.233 -7.143 6.128 1.00 98.25 216 MET A N 1
ATOM 1720 C CA . MET A 1 216 ? 11.802 -7.324 5.854 1.00 98.25 216 MET A CA 1
ATOM 1721 C C . MET A 1 216 ? 11.401 -8.807 5.868 1.00 98.25 216 MET A C 1
ATOM 1723 O O . MET A 1 216 ? 10.306 -9.136 6.315 1.00 98.25 216 MET A O 1
ATOM 1727 N N . LEU A 1 217 ? 12.261 -9.702 5.374 1.00 98.25 217 LEU A N 1
ATOM 1728 C CA . LEU A 1 217 ? 12.005 -11.144 5.387 1.00 98.25 217 LEU A CA 1
ATOM 1729 C C . LEU A 1 217 ? 12.052 -11.723 6.805 1.00 98.25 217 LEU A C 1
ATOM 1731 O O . LEU A 1 217 ? 11.178 -12.517 7.141 1.00 98.25 217 LEU A O 1
ATOM 1735 N N . ASP A 1 218 ? 13.007 -11.288 7.629 1.00 98.25 218 ASP A N 1
ATOM 1736 C CA . ASP A 1 218 ? 13.093 -11.686 9.042 1.00 98.25 218 ASP A CA 1
ATOM 1737 C C . ASP A 1 218 ? 11.870 -11.182 9.821 1.00 98.25 218 ASP A C 1
ATOM 1739 O O . ASP A 1 218 ? 11.238 -11.932 10.563 1.00 98.25 218 ASP A O 1
ATOM 1743 N N . TRP A 1 219 ? 11.465 -9.932 9.572 1.00 98.38 219 TRP A N 1
ATOM 1744 C CA . TRP A 1 219 ? 10.229 -9.376 10.119 1.00 98.38 219 TRP A CA 1
ATOM 1745 C C . TRP A 1 219 ? 8.991 -10.168 9.674 1.00 98.38 219 TRP A C 1
ATOM 1747 O O . TRP A 1 219 ? 8.122 -10.452 10.492 1.00 98.38 219 TRP A O 1
ATOM 1757 N N . LEU A 1 220 ? 8.892 -10.556 8.397 1.00 98.31 220 LEU A N 1
ATOM 1758 C CA . LEU A 1 220 ? 7.772 -11.356 7.893 1.00 98.31 220 LEU A CA 1
ATOM 1759 C C . LEU A 1 220 ? 7.687 -12.712 8.607 1.00 98.31 220 LEU A C 1
ATOM 1761 O O . LEU A 1 220 ? 6.596 -13.118 9.003 1.00 98.31 220 LEU A O 1
ATOM 1765 N N . GLU A 1 221 ? 8.817 -13.399 8.769 1.00 97.56 221 GLU A N 1
ATOM 1766 C CA . GLU A 1 221 ? 8.888 -14.669 9.495 1.00 97.56 221 GLU A CA 1
ATOM 1767 C C . GLU A 1 221 ? 8.429 -14.506 10.950 1.00 97.56 221 GLU A C 1
ATOM 1769 O O . GLU A 1 221 ? 7.567 -15.257 11.410 1.00 97.56 221 GLU A O 1
ATOM 1774 N N . GLU A 1 222 ? 8.896 -13.461 11.640 1.00 97.25 222 GLU A N 1
ATOM 1775 C CA . GLU A 1 222 ? 8.451 -13.125 12.997 1.00 97.25 222 GLU A CA 1
ATOM 1776 C C . GLU A 1 222 ? 6.935 -12.881 13.065 1.00 97.25 222 GLU A C 1
ATOM 1778 O O . GLU A 1 222 ? 6.268 -13.387 13.973 1.00 97.25 222 GLU A O 1
ATOM 1783 N N . GLN A 1 223 ? 6.367 -12.136 12.107 1.00 97.12 223 GLN A N 1
ATOM 1784 C CA . GLN A 1 223 ? 4.926 -11.872 12.068 1.00 97.12 223 GLN A CA 1
ATOM 1785 C C . GLN A 1 223 ? 4.109 -13.144 11.834 1.00 97.12 223 GLN A C 1
ATOM 1787 O O . GLN A 1 223 ? 3.034 -13.287 12.419 1.00 97.12 223 GLN A O 1
ATOM 1792 N N . LEU A 1 224 ? 4.589 -14.063 10.998 1.00 96.12 224 LEU A N 1
ATOM 1793 C CA . LEU A 1 224 ? 3.908 -15.331 10.749 1.00 96.12 224 LEU A CA 1
ATOM 1794 C C . LEU A 1 224 ? 3.968 -16.238 11.983 1.00 96.12 224 LEU A C 1
ATOM 1796 O O . LEU A 1 224 ? 2.927 -16.726 12.419 1.00 96.12 224 LEU A O 1
ATOM 1800 N N . GLU A 1 225 ? 5.139 -16.395 12.603 1.00 95.06 225 GLU A N 1
ATOM 1801 C CA . GLU A 1 225 ? 5.302 -17.274 13.768 1.00 95.06 225 GLU A CA 1
ATOM 1802 C C . GLU A 1 225 ? 4.607 -16.730 15.024 1.00 95.06 225 GLU A C 1
ATOM 1804 O O . GLU A 1 225 ? 3.892 -17.468 15.705 1.00 95.06 225 GLU A O 1
ATOM 1809 N N . THR A 1 226 ? 4.719 -15.428 15.304 1.00 94.44 226 THR A N 1
ATOM 1810 C CA . THR A 1 226 ? 4.093 -14.803 16.487 1.00 94.44 226 THR A CA 1
ATOM 1811 C C . THR A 1 226 ? 2.567 -14.877 16.439 1.00 94.44 226 THR A C 1
ATOM 1813 O O . THR A 1 226 ? 1.908 -15.002 17.473 1.00 94.44 226 THR A O 1
ATOM 1816 N N . ASN A 1 227 ? 1.983 -14.817 15.240 1.00 94.31 227 ASN A N 1
ATOM 1817 C CA . ASN A 1 227 ? 0.533 -14.746 15.060 1.00 94.31 227 ASN A CA 1
ATOM 1818 C C . ASN A 1 227 ? -0.095 -16.062 14.582 1.00 94.31 227 ASN A C 1
ATOM 1820 O O . ASN A 1 227 ? -1.311 -16.115 14.394 1.00 94.31 227 ASN A O 1
ATOM 1824 N N . LYS A 1 228 ? 0.699 -17.126 14.439 1.00 90.06 228 LYS A N 1
ATOM 1825 C CA . LYS A 1 228 ? 0.312 -18.439 13.899 1.00 90.06 228 LYS A CA 1
ATOM 1826 C C . LYS A 1 228 ? -0.951 -19.038 14.515 1.00 90.06 228 LYS A C 1
ATOM 1828 O O . LYS A 1 228 ? -1.773 -19.621 13.816 1.00 90.06 228 LYS A O 1
ATOM 1833 N N . TYR A 1 229 ? -1.112 -18.880 15.828 1.00 89.88 229 TYR A N 1
ATOM 1834 C CA . TYR A 1 229 ? -2.252 -19.417 16.583 1.00 89.88 229 TYR A CA 1
ATOM 1835 C C . TYR A 1 229 ? -3.357 -18.387 16.845 1.00 89.88 229 TYR A C 1
ATOM 1837 O O . TYR A 1 229 ? -4.436 -18.750 17.307 1.00 89.88 229 TYR A O 1
ATOM 1845 N N . SER A 1 230 ? -3.086 -17.113 16.563 1.00 92.25 230 SER A N 1
ATOM 1846 C CA . SER A 1 230 ? -3.996 -15.993 16.824 1.00 92.25 230 SER A CA 1
ATOM 1847 C C . SER A 1 230 ? -4.774 -15.591 15.572 1.00 92.25 230 SER A C 1
ATOM 1849 O O . SER A 1 230 ? -5.930 -15.184 15.655 1.00 92.25 230 SER A O 1
ATOM 1851 N N . ALA A 1 231 ? -4.147 -15.690 14.398 1.00 94.25 231 ALA A N 1
ATOM 1852 C CA . ALA A 1 231 ? -4.761 -15.335 13.131 1.00 94.25 231 ALA A CA 1
ATOM 1853 C C . ALA A 1 231 ? -5.689 -16.452 12.647 1.00 94.25 231 ALA A C 1
ATOM 1855 O O . ALA A 1 231 ? -5.262 -17.578 12.400 1.00 94.25 231 ALA A O 1
ATOM 1856 N N . GLN A 1 232 ? -6.960 -16.123 12.416 1.00 94.31 232 GLN A N 1
ATOM 1857 C CA . GLN A 1 232 ? -7.884 -17.053 11.771 1.00 94.31 232 GLN A CA 1
ATOM 1858 C C . GLN A 1 232 ? -7.451 -17.323 10.324 1.00 94.31 232 GLN A C 1
ATOM 1860 O O . GLN A 1 232 ? -7.501 -18.463 9.849 1.00 94.31 232 GLN A O 1
ATOM 1865 N N . HIS A 1 233 ? -7.040 -16.259 9.630 1.00 95.56 233 HIS A N 1
ATOM 1866 C CA . HIS A 1 233 ? -6.508 -16.261 8.273 1.00 95.56 233 HIS A CA 1
ATOM 1867 C C . HIS A 1 233 ? -5.405 -15.207 8.149 1.00 95.56 233 HIS A C 1
ATOM 1869 O O . HIS A 1 233 ? -5.456 -14.173 8.818 1.00 95.56 233 HIS A O 1
ATOM 1875 N N . VAL A 1 234 ? -4.465 -15.448 7.238 1.00 97.62 234 VAL A N 1
ATOM 1876 C CA . VAL A 1 234 ? -3.437 -14.493 6.826 1.00 97.62 234 VAL A CA 1
ATOM 1877 C C . VAL A 1 234 ? -3.629 -14.158 5.348 1.00 97.62 234 VAL A C 1
ATOM 1879 O O . VAL A 1 234 ? -3.763 -15.056 4.511 1.00 97.62 234 VAL A O 1
ATOM 1882 N N . LEU A 1 235 ? -3.649 -12.868 5.019 1.00 98.31 235 LEU A N 1
ATOM 1883 C CA . LEU A 1 235 ? -3.652 -12.364 3.644 1.00 98.31 235 LEU A CA 1
ATOM 1884 C C . LEU A 1 235 ? -2.404 -11.515 3.416 1.00 98.31 235 LEU A C 1
ATOM 1886 O O . LEU A 1 235 ? -2.070 -10.676 4.250 1.00 98.31 235 LEU A O 1
ATOM 1890 N N . VAL A 1 236 ? -1.733 -11.712 2.284 1.00 98.56 236 VAL A N 1
ATOM 1891 C CA . VAL A 1 236 ? -0.507 -10.985 1.938 1.00 98.56 236 VAL A CA 1
ATOM 1892 C C . VAL A 1 236 ? -0.746 -10.114 0.716 1.00 98.56 236 VAL A C 1
ATOM 1894 O O . VAL A 1 236 ? -1.333 -10.554 -0.271 1.00 98.56 236 VAL A O 1
ATOM 1897 N N . PHE A 1 237 ? -0.281 -8.876 0.774 1.00 98.75 237 PHE A N 1
ATOM 1898 C CA . PHE A 1 237 ? -0.394 -7.896 -0.293 1.00 98.75 237 PHE A CA 1
ATOM 1899 C C . PHE A 1 237 ? 0.990 -7.396 -0.675 1.00 98.75 237 PHE A C 1
ATOM 1901 O O . PHE A 1 237 ? 1.817 -7.111 0.192 1.00 98.75 237 PHE A O 1
ATOM 1908 N N . LEU A 1 238 ? 1.240 -7.307 -1.972 1.00 98.31 238 LEU A N 1
ATOM 1909 C CA . LEU A 1 238 ? 2.517 -6.902 -2.544 1.00 98.31 238 LEU A CA 1
ATOM 1910 C C . LEU A 1 238 ? 2.275 -6.346 -3.953 1.00 98.31 238 LEU A C 1
ATOM 1912 O O . LEU A 1 238 ? 1.226 -6.607 -4.523 1.00 98.31 238 LEU A O 1
ATOM 1916 N N . HIS A 1 239 ? 3.185 -5.568 -4.532 1.00 98.12 239 HIS A N 1
ATOM 1917 C CA . HIS A 1 239 ? 2.946 -4.987 -5.859 1.00 98.12 239 HIS A CA 1
ATOM 1918 C C . HIS A 1 239 ? 3.294 -5.969 -6.993 1.00 98.12 239 HIS A C 1
ATOM 1920 O O . HIS A 1 239 ? 2.419 -6.338 -7.775 1.00 98.12 239 HIS A O 1
ATOM 1926 N N . HIS A 1 240 ? 4.534 -6.465 -7.040 1.00 97.19 240 HIS A N 1
ATOM 1927 C CA . HIS A 1 240 ? 5.009 -7.380 -8.085 1.00 97.19 240 HIS A CA 1
ATOM 1928 C C . HIS A 1 240 ? 4.558 -8.821 -7.817 1.00 97.19 240 HIS A C 1
ATOM 1930 O O . HIS A 1 240 ? 4.954 -9.372 -6.799 1.00 97.19 240 HIS A O 1
ATOM 1936 N N . PRO A 1 241 ? 3.817 -9.516 -8.695 1.00 95.88 241 PRO A N 1
ATOM 1937 C CA . PRO A 1 241 ? 3.407 -10.898 -8.430 1.00 95.88 241 PRO A CA 1
ATOM 1938 C C . PRO A 1 241 ? 4.611 -11.827 -8.196 1.00 95.88 241 PRO A C 1
ATOM 1940 O O . PRO A 1 241 ? 5.658 -11.670 -8.824 1.00 95.88 241 PRO A O 1
ATOM 1943 N N . ILE A 1 242 ? 4.450 -12.849 -7.341 1.00 96.44 242 ILE A N 1
ATOM 1944 C CA . ILE A 1 242 ? 5.523 -13.830 -7.073 1.00 96.44 242 ILE A CA 1
ATOM 1945 C C . ILE A 1 242 ? 5.934 -14.544 -8.370 1.00 96.44 242 ILE A C 1
ATOM 1947 O O . ILE A 1 242 ? 7.114 -14.777 -8.608 1.00 96.44 242 ILE A O 1
ATOM 1951 N N . TYR A 1 243 ? 4.952 -14.884 -9.205 1.00 94.88 243 TYR A N 1
ATOM 1952 C CA . TYR A 1 243 ? 5.120 -15.425 -10.552 1.00 94.88 243 TYR A CA 1
ATOM 1953 C C . TYR A 1 243 ? 3.830 -15.205 -11.360 1.00 94.88 243 TYR A C 1
ATOM 1955 O O . TYR A 1 243 ? 2.740 -15.063 -10.799 1.00 94.88 243 TYR A O 1
ATOM 1963 N N . ALA A 1 244 ? 3.941 -15.206 -12.684 1.00 91.00 244 ALA A N 1
ATOM 1964 C CA . ALA A 1 244 ? 2.843 -15.103 -13.634 1.00 91.00 244 ALA A CA 1
ATOM 1965 C C . ALA A 1 244 ? 2.285 -16.470 -14.061 1.00 91.00 244 ALA A C 1
ATOM 1967 O O . ALA A 1 244 ? 1.073 -16.595 -14.222 1.00 91.00 244 ALA A O 1
ATOM 1968 N N . ALA A 1 245 ? 3.109 -17.499 -14.269 1.00 90.62 245 ALA A N 1
ATOM 1969 C CA . ALA A 1 245 ? 2.671 -18.828 -14.718 1.00 90.62 245 ALA A CA 1
ATOM 1970 C C . ALA A 1 245 ? 2.989 -19.928 -13.700 1.00 90.62 245 ALA A C 1
ATOM 1972 O O . ALA A 1 245 ? 2.070 -20.609 -13.240 1.00 90.62 245 ALA A O 1
ATOM 1973 N N . SER A 1 246 ? 4.258 -20.070 -13.322 1.00 93.00 246 SER A N 1
ATOM 1974 C CA . SER A 1 246 ? 4.736 -21.067 -12.359 1.00 93.00 246 SER A CA 1
ATOM 1975 C C . SER A 1 246 ? 5.940 -20.533 -11.578 1.00 93.00 246 SER A C 1
ATOM 1977 O O . SER A 1 246 ? 6.681 -19.712 -12.119 1.00 93.00 246 SER A O 1
ATOM 1979 N N . PRO A 1 247 ? 6.201 -21.020 -10.349 1.00 93.06 247 PRO A N 1
ATOM 1980 C CA . PRO A 1 247 ? 7.376 -20.614 -9.573 1.00 93.06 247 PRO A CA 1
ATOM 1981 C C . PRO A 1 247 ? 8.698 -20.748 -10.344 1.00 93.06 247 PRO A C 1
ATOM 1983 O O . PRO A 1 247 ? 9.599 -19.927 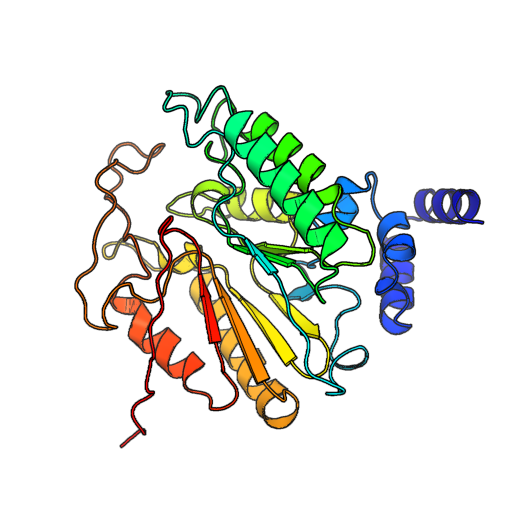-10.190 1.00 93.06 247 PRO A O 1
ATOM 1986 N N . GLU A 1 248 ? 8.799 -21.757 -11.207 1.00 94.19 248 GLU A N 1
ATOM 1987 C CA . GLU A 1 248 ? 9.999 -22.091 -11.972 1.00 94.19 248 GLU A CA 1
ATOM 1988 C C . GLU A 1 248 ? 10.110 -21.369 -13.321 1.00 94.19 248 GLU A C 1
ATOM 1990 O O . GLU A 1 248 ? 11.092 -21.595 -14.029 1.00 94.19 248 GLU A O 1
ATOM 1995 N N . GLU A 1 249 ? 9.135 -20.534 -13.706 1.00 92.62 249 GLU A N 1
ATOM 1996 C CA . GLU A 1 249 ? 9.193 -19.850 -15.001 1.00 92.62 249 GLU A CA 1
ATOM 1997 C C . GLU A 1 249 ? 10.441 -18.954 -15.105 1.00 92.62 249 GLU A C 1
ATOM 1999 O O . GLU A 1 249 ? 10.878 -18.393 -14.093 1.00 92.62 249 GLU A O 1
ATOM 2004 N N . PRO A 1 250 ? 11.040 -18.812 -16.301 1.00 92.75 250 PRO A N 1
ATOM 2005 C CA . PRO A 1 250 ? 12.167 -17.909 -16.478 1.00 92.75 250 PRO A CA 1
ATOM 2006 C C . PRO A 1 250 ? 11.742 -16.464 -16.209 1.00 92.75 250 PRO A C 1
ATOM 2008 O O . PRO A 1 250 ? 10.592 -16.087 -16.455 1.00 92.75 250 PRO A O 1
ATOM 2011 N N . ASP A 1 251 ? 12.685 -15.654 -15.736 1.00 90.62 251 ASP A N 1
ATOM 2012 C CA . ASP A 1 251 ? 12.443 -14.229 -15.550 1.00 90.62 251 ASP A CA 1
ATOM 2013 C C . ASP A 1 251 ? 12.161 -13.572 -16.902 1.00 90.62 251 ASP A C 1
ATOM 2015 O O . ASP A 1 251 ? 12.870 -13.778 -17.890 1.00 90.62 251 ASP A O 1
ATOM 2019 N N . ARG A 1 252 ? 11.067 -12.811 -16.945 1.00 85.69 252 ARG A N 1
ATOM 2020 C CA . ARG A 1 252 ? 10.705 -11.965 -18.081 1.00 85.69 252 ARG A CA 1
ATOM 2021 C C . ARG A 1 252 ? 11.082 -10.550 -17.719 1.00 85.69 252 ARG A C 1
ATOM 2023 O O . ARG A 1 252 ? 10.745 -10.110 -16.627 1.00 85.69 252 ARG A O 1
ATOM 2030 N N . PHE A 1 253 ? 11.755 -9.861 -18.619 1.00 81.69 253 PHE A N 1
ATOM 2031 C CA . PHE A 1 253 ? 12.315 -8.547 -18.354 1.00 81.69 253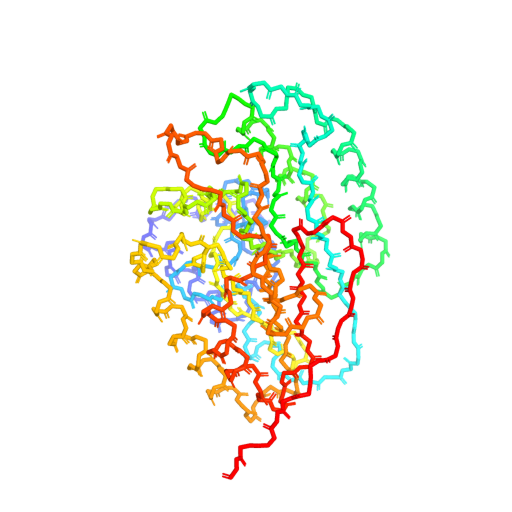 PHE A CA 1
ATOM 2032 C C . PHE A 1 253 ? 11.483 -7.459 -19.035 1.00 81.69 253 PHE A C 1
ATOM 2034 O O . PHE A 1 253 ? 10.926 -7.693 -20.108 1.00 81.69 253 PHE A O 1
ATOM 2041 N N . VAL A 1 254 ? 11.384 -6.288 -18.405 1.00 68.75 254 VAL A N 1
ATOM 2042 C CA . VAL A 1 254 ? 10.759 -5.101 -19.008 1.00 68.75 254 VAL A CA 1
ATOM 2043 C C . VAL A 1 254 ? 11.626 -4.659 -20.194 1.00 68.75 254 VAL A C 1
ATOM 2045 O O . VAL A 1 254 ? 12.813 -4.401 -20.023 1.00 68.75 254 VAL A O 1
ATOM 2048 N N . GLU A 1 255 ? 11.071 -4.610 -21.408 1.00 56.19 255 GLU A N 1
ATOM 2049 C CA . GLU A 1 255 ? 11.836 -4.231 -22.613 1.00 56.19 255 GLU A CA 1
ATOM 2050 C C . GLU A 1 255 ? 12.167 -2.728 -22.666 1.00 56.19 255 GLU A C 1
ATOM 2052 O O . GLU A 1 255 ? 13.164 -2.338 -23.277 1.00 56.19 255 GLU A O 1
ATOM 2057 N N . GLU A 1 256 ? 11.372 -1.872 -22.013 1.00 53.97 256 GLU A N 1
ATOM 2058 C CA . GLU A 1 256 ? 11.711 -0.457 -21.848 1.00 53.97 256 GLU A CA 1
ATOM 2059 C C . GLU A 1 256 ? 12.809 -0.315 -20.787 1.00 53.97 256 GLU A C 1
ATOM 2061 O O . GLU A 1 256 ? 12.622 -0.668 -19.625 1.00 53.97 256 GLU A O 1
ATOM 2066 N N . ALA A 1 257 ? 13.972 0.191 -21.209 1.00 47.06 257 ALA A N 1
ATOM 2067 C CA . ALA A 1 257 ? 15.096 0.500 -20.334 1.00 47.06 257 ALA A CA 1
ATOM 2068 C C . ALA A 1 257 ? 14.619 1.268 -19.094 1.00 47.06 257 ALA A C 1
ATOM 2070 O O . ALA A 1 257 ? 13.878 2.240 -19.246 1.00 47.06 257 ALA A O 1
ATOM 2071 N N . VAL A 1 258 ? 15.079 0.839 -17.911 1.00 52.44 258 VAL A N 1
ATOM 2072 C CA . VAL A 1 258 ? 14.900 1.515 -16.615 1.00 52.44 258 VAL A CA 1
ATOM 2073 C C . VAL A 1 258 ? 15.065 3.016 -16.830 1.00 52.44 258 VAL A C 1
ATOM 2075 O O . VAL A 1 258 ? 16.179 3.524 -17.029 1.00 52.44 258 VAL A O 1
ATOM 2078 N N . ARG A 1 259 ? 13.935 3.727 -16.896 1.00 51.69 259 ARG A N 1
ATOM 2079 C CA . ARG A 1 259 ? 13.950 5.168 -17.133 1.00 51.69 259 ARG A CA 1
ATOM 2080 C C . ARG A 1 259 ? 14.672 5.764 -15.923 1.00 51.69 259 ARG A C 1
ATOM 2082 O O . ARG A 1 259 ? 14.384 5.381 -14.795 1.00 51.69 259 ARG A O 1
ATOM 2089 N N . HIS A 1 260 ? 15.633 6.656 -16.174 1.00 47.44 260 HIS A N 1
ATOM 2090 C CA . HIS A 1 260 ? 16.488 7.360 -15.193 1.00 47.44 260 HIS A CA 1
ATOM 2091 C C . HIS A 1 260 ? 17.853 6.756 -14.837 1.00 47.44 260 HIS A C 1
ATOM 2093 O O . HIS A 1 260 ? 18.633 7.445 -14.180 1.00 47.44 260 HIS A O 1
ATOM 2099 N N . VAL A 1 261 ? 18.227 5.568 -15.328 1.00 48.91 261 VAL A N 1
ATOM 2100 C CA . VAL A 1 261 ? 19.602 5.062 -15.146 1.00 48.91 261 VAL A CA 1
ATOM 2101 C C . VAL A 1 261 ? 20.228 4.720 -16.497 1.00 48.91 261 VAL A C 1
ATOM 2103 O O . VAL A 1 261 ? 19.926 3.705 -17.121 1.00 48.91 261 VAL A O 1
ATOM 2106 N N . VAL A 1 262 ? 21.136 5.581 -16.965 1.00 42.69 262 VAL A N 1
ATOM 2107 C CA . VAL A 1 262 ? 21.923 5.333 -18.182 1.00 42.69 262 VAL A CA 1
ATOM 2108 C C . VAL A 1 262 ? 22.749 4.058 -17.984 1.00 42.69 262 VAL A C 1
ATOM 2110 O O . VAL A 1 262 ? 23.605 4.002 -17.106 1.00 42.69 262 VAL A O 1
ATOM 2113 N N . GLY A 1 263 ? 22.481 3.032 -18.796 1.00 50.59 263 GLY A N 1
ATOM 2114 C CA . GLY A 1 263 ? 23.148 1.728 -18.706 1.00 50.59 263 GLY A CA 1
ATOM 2115 C C . GLY A 1 263 ? 22.507 0.732 -17.734 1.00 50.59 263 GLY A C 1
ATOM 2116 O O . GLY A 1 263 ? 23.068 -0.348 -17.542 1.00 50.59 263 GLY A O 1
ATOM 2117 N N . ALA A 1 264 ? 21.349 1.043 -17.138 1.00 55.59 264 ALA A N 1
ATOM 2118 C CA . ALA A 1 264 ? 20.634 0.065 -16.328 1.00 55.59 264 ALA A CA 1
ATOM 2119 C C . ALA A 1 264 ? 20.085 -1.082 -17.174 1.00 55.59 264 ALA A C 1
ATOM 2121 O O . ALA A 1 264 ? 19.497 -0.899 -18.243 1.00 55.59 264 ALA A O 1
ATOM 2122 N N . ARG A 1 265 ? 20.302 -2.287 -16.652 1.00 63.94 265 ARG A N 1
ATOM 2123 C CA . ARG A 1 265 ? 19.761 -3.528 -17.192 1.00 63.94 265 ARG A CA 1
ATOM 2124 C C . ARG A 1 265 ? 18.274 -3.629 -16.859 1.00 63.94 265 ARG A C 1
ATOM 2126 O O . ARG A 1 265 ? 17.845 -3.079 -15.845 1.00 63.94 265 ARG A O 1
ATOM 2133 N N . PRO A 1 266 ? 17.493 -4.312 -17.703 1.00 69.31 266 PRO A N 1
ATOM 2134 C CA . PRO A 1 266 ? 16.065 -4.419 -17.487 1.00 69.31 266 PRO A CA 1
ATOM 2135 C C . PRO A 1 266 ? 15.772 -5.213 -16.207 1.00 69.31 266 PRO A C 1
ATOM 2137 O O . PRO A 1 266 ? 16.470 -6.176 -15.881 1.00 69.31 266 PRO A O 1
ATOM 2140 N N . VAL A 1 267 ? 14.742 -4.790 -15.476 1.00 76.75 267 VAL A N 1
ATOM 2141 C CA . VAL A 1 267 ? 14.249 -5.472 -14.273 1.00 76.75 267 VAL A CA 1
ATOM 2142 C C . VAL A 1 267 ? 13.219 -6.538 -14.643 1.00 76.75 267 VAL A C 1
ATOM 2144 O O . VAL A 1 267 ? 12.612 -6.493 -15.718 1.00 76.75 267 VAL A O 1
ATOM 2147 N N . ALA A 1 268 ? 13.050 -7.536 -13.776 1.00 85.81 268 ALA A N 1
ATOM 2148 C CA . ALA A 1 268 ? 12.063 -8.590 -13.985 1.00 85.81 268 ALA A CA 1
ATOM 2149 C C . ALA A 1 268 ? 10.623 -8.049 -13.839 1.00 85.81 268 ALA A C 1
ATOM 2151 O O . ALA A 1 268 ? 10.368 -7.148 -13.054 1.00 85.81 268 ALA A O 1
ATOM 2152 N N . TRP A 1 269 ? 9.671 -8.638 -14.563 1.00 86.50 269 TRP A N 1
ATOM 2153 C CA . TRP A 1 269 ? 8.234 -8.305 -14.538 1.00 86.50 269 TRP A CA 1
ATOM 2154 C C . TRP A 1 269 ? 7.477 -8.930 -13.347 1.00 86.50 269 TRP A C 1
ATOM 2156 O O . TRP A 1 269 ? 6.319 -8.649 -13.060 1.00 86.50 269 TRP A O 1
ATOM 2166 N N . SER A 1 270 ? 8.101 -9.880 -12.672 1.00 93.38 270 SER A N 1
ATOM 2167 C CA . SER A 1 270 ? 7.609 -10.537 -11.459 1.00 93.38 270 SER A CA 1
ATOM 2168 C C . SER A 1 270 ? 8.799 -10.714 -10.530 1.00 93.38 270 SER A C 1
ATOM 2170 O O . SER A 1 270 ? 9.930 -10.509 -10.977 1.00 93.38 270 SER A O 1
ATOM 2172 N N . LEU A 1 271 ? 8.587 -11.157 -9.288 1.00 94.88 271 LEU A N 1
ATOM 2173 C CA . LEU A 1 271 ? 9.713 -11.433 -8.387 1.00 94.88 271 LEU A CA 1
ATOM 2174 C C . LEU A 1 271 ? 10.773 -12.281 -9.109 1.00 94.88 271 LEU A C 1
ATOM 2176 O O . LEU A 1 271 ? 10.403 -13.305 -9.706 1.00 94.88 271 LEU A O 1
ATOM 2180 N N . PRO A 1 272 ? 12.060 -11.887 -9.070 1.00 94.25 272 PRO A N 1
ATOM 2181 C CA . PRO A 1 272 ? 13.122 -12.657 -9.695 1.00 94.25 272 PRO A CA 1
ATOM 2182 C C . PRO A 1 272 ? 13.120 -14.098 -9.204 1.00 94.25 272 PRO A C 1
ATOM 2184 O O . PRO A 1 272 ? 12.919 -14.369 -8.011 1.00 94.25 272 PRO A O 1
ATOM 2187 N N . ARG A 1 273 ? 13.356 -15.041 -10.118 1.00 93.94 273 ARG A N 1
ATOM 2188 C CA . ARG A 1 273 ? 13.258 -16.481 -9.848 1.00 93.94 273 ARG A CA 1
ATOM 2189 C C . ARG A 1 273 ? 14.097 -16.904 -8.643 1.00 93.94 273 ARG A C 1
ATOM 2191 O O . ARG A 1 273 ? 13.656 -17.766 -7.885 1.00 93.94 273 ARG A O 1
ATOM 2198 N N . ARG A 1 274 ? 15.252 -16.267 -8.419 1.00 93.31 274 ARG A N 1
ATOM 2199 C CA . ARG A 1 274 ? 16.138 -16.529 -7.272 1.00 93.31 274 ARG A CA 1
ATOM 2200 C C . ARG A 1 274 ? 15.481 -16.288 -5.903 1.00 93.31 274 ARG A C 1
ATOM 2202 O O . ARG A 1 274 ? 15.823 -16.969 -4.941 1.00 93.31 274 ARG A O 1
ATOM 2209 N N . HIS A 1 275 ? 14.497 -15.390 -5.809 1.00 95.56 275 HIS A N 1
ATOM 2210 C CA . HIS A 1 275 ? 13.825 -15.053 -4.547 1.00 95.56 275 HIS A CA 1
ATOM 2211 C C . HIS A 1 275 ? 12.539 -15.840 -4.286 1.00 95.56 275 HIS A C 1
ATOM 2213 O O . HIS A 1 275 ? 12.156 -16.024 -3.127 1.00 95.56 275 HIS A O 1
ATOM 2219 N N . ARG A 1 276 ? 11.875 -16.335 -5.339 1.00 95.75 276 ARG A N 1
ATOM 2220 C CA . ARG A 1 276 ? 10.570 -17.008 -5.215 1.00 95.75 276 ARG A CA 1
ATOM 2221 C C . ARG A 1 276 ? 10.584 -18.186 -4.236 1.00 95.75 276 ARG A C 1
ATOM 2223 O O . ARG A 1 276 ? 9.675 -18.232 -3.412 1.00 95.75 276 ARG A O 1
ATOM 2230 N N . PRO A 1 277 ? 11.574 -19.110 -4.244 1.00 95.12 277 PRO A N 1
ATOM 2231 C CA . PRO A 1 277 ? 11.556 -20.257 -3.337 1.00 95.12 277 PRO A CA 1
ATOM 2232 C C . PRO A 1 277 ? 11.562 -19.850 -1.866 1.00 95.12 277 PRO A C 1
ATOM 2234 O O . PRO A 1 277 ? 10.872 -20.460 -1.057 1.00 95.12 277 PRO A O 1
ATOM 2237 N N . ARG A 1 278 ? 12.322 -18.806 -1.518 1.00 94.19 278 ARG A N 1
ATOM 2238 C CA . ARG A 1 278 ? 12.411 -18.326 -0.140 1.00 94.19 278 ARG A CA 1
ATOM 2239 C C . ARG A 1 278 ? 11.082 -17.742 0.329 1.00 94.19 278 ARG A C 1
ATOM 2241 O O . ARG A 1 278 ? 10.594 -18.147 1.377 1.00 94.19 278 ARG A O 1
ATOM 2248 N N . LEU A 1 279 ? 10.485 -16.846 -0.459 1.00 96.69 279 LEU A N 1
ATOM 2249 C CA . LEU A 1 279 ? 9.196 -16.253 -0.103 1.00 96.69 279 LEU A CA 1
ATOM 2250 C C . LEU A 1 279 ? 8.079 -17.306 -0.076 1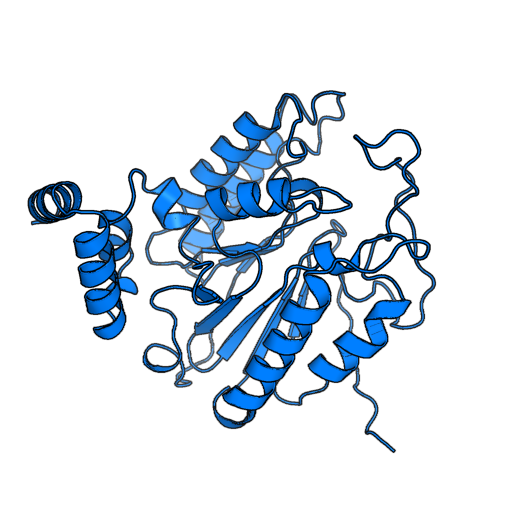.00 96.69 279 LEU A C 1
ATOM 2252 O O . LEU A 1 279 ? 7.277 -17.318 0.848 1.00 96.69 279 LEU A O 1
ATOM 2256 N N . LEU A 1 280 ? 8.046 -18.229 -1.040 1.00 96.31 280 LEU A N 1
ATOM 2257 C CA . LEU A 1 280 ? 7.038 -19.293 -1.075 1.00 96.31 280 LEU A CA 1
ATOM 2258 C C . LEU A 1 280 ? 7.128 -20.243 0.123 1.00 96.31 280 LEU A C 1
ATOM 2260 O O . LEU A 1 280 ? 6.087 -20.712 0.569 1.00 96.31 280 LEU A O 1
ATOM 2264 N N . ARG A 1 281 ? 8.329 -20.501 0.663 1.00 94.94 281 ARG A N 1
ATOM 2265 C CA . ARG A 1 281 ? 8.481 -21.267 1.911 1.00 94.94 281 ARG A CA 1
ATOM 2266 C C . ARG A 1 281 ? 7.890 -20.532 3.109 1.00 94.94 281 ARG A C 1
ATOM 2268 O O . ARG A 1 281 ? 7.128 -21.138 3.848 1.00 94.94 281 ARG A O 1
ATOM 2275 N N . LEU A 1 282 ? 8.173 -19.236 3.263 1.00 94.38 282 LEU A N 1
ATOM 2276 C CA . LEU A 1 282 ? 7.568 -18.429 4.333 1.00 94.38 282 LEU A CA 1
ATOM 2277 C C . LEU A 1 282 ? 6.036 -18.413 4.217 1.00 94.38 282 LEU A C 1
ATOM 2279 O O . LEU A 1 282 ? 5.324 -18.565 5.200 1.00 94.38 282 LEU A O 1
ATOM 2283 N N . LEU A 1 283 ? 5.515 -18.299 2.994 1.00 95.44 283 LEU A N 1
ATOM 2284 C CA . LEU A 1 283 ? 4.076 -18.255 2.729 1.00 95.44 283 LEU A CA 1
ATOM 2285 C C . LEU A 1 283 ? 3.401 -19.636 2.659 1.00 95.44 283 LEU A C 1
ATOM 2287 O O . LEU A 1 283 ? 2.217 -19.710 2.330 1.00 95.44 283 LEU A O 1
ATOM 2291 N N . ALA A 1 284 ? 4.123 -20.722 2.948 1.00 93.19 284 ALA A N 1
ATOM 2292 C CA . ALA A 1 284 ? 3.566 -22.073 2.980 1.00 93.19 284 ALA A CA 1
ATOM 2293 C C . ALA A 1 284 ? 2.731 -22.351 4.243 1.00 93.19 284 ALA A C 1
ATOM 2295 O O . ALA A 1 284 ? 2.106 -23.412 4.329 1.00 93.19 284 ALA A O 1
ATOM 2296 N N . ASP A 1 285 ? 2.706 -21.422 5.206 1.00 87.12 285 ASP A N 1
ATOM 2297 C CA . ASP A 1 285 ? 1.911 -21.551 6.424 1.00 87.12 285 ASP A CA 1
ATOM 2298 C C . ASP A 1 285 ? 0.417 -21.779 6.091 1.00 87.12 285 ASP A C 1
ATOM 2300 O O . ASP A 1 285 ? -0.170 -21.018 5.310 1.00 87.12 285 ASP A O 1
ATOM 2304 N N . PRO A 1 286 ? -0.242 -22.798 6.682 1.00 88.25 286 PRO A N 1
ATOM 2305 C CA . PRO A 1 286 ? -1.647 -23.097 6.417 1.00 88.25 286 PRO A CA 1
ATOM 2306 C C . PRO A 1 286 ? -2.613 -21.939 6.687 1.00 88.25 286 PRO A C 1
ATOM 2308 O O . PRO A 1 286 ? -3.718 -21.945 6.137 1.00 88.25 286 PRO A O 1
ATOM 2311 N N . ALA A 1 287 ? -2.257 -20.972 7.533 1.00 90.38 287 ALA A N 1
ATOM 2312 C CA . ALA A 1 287 ? -3.055 -19.784 7.800 1.00 90.38 287 ALA A CA 1
ATOM 2313 C C . ALA A 1 287 ? -3.058 -18.807 6.614 1.00 90.38 287 ALA A C 1
ATOM 2315 O O . ALA A 1 287 ? -4.046 -18.089 6.448 1.00 90.38 287 ALA A O 1
ATOM 2316 N N . VAL A 1 288 ? -2.034 -18.810 5.750 1.00 94.94 288 VAL A N 1
ATOM 2317 C CA . VAL A 1 288 ? -1.974 -17.965 4.546 1.00 94.94 288 VAL A CA 1
ATOM 2318 C C . VAL A 1 288 ? -3.002 -18.442 3.522 1.00 94.94 288 VAL A C 1
ATOM 2320 O O . VAL A 1 288 ? -2.916 -19.537 2.969 1.00 94.94 288 VAL A O 1
ATOM 2323 N N . LYS A 1 289 ? -4.021 -17.612 3.273 1.00 95.19 289 LYS A N 1
ATOM 2324 C CA . LYS A 1 289 ? -5.151 -17.943 2.384 1.00 95.19 289 LYS A CA 1
ATOM 2325 C C . LYS A 1 289 ? -5.112 -17.238 1.036 1.00 95.19 289 LYS A C 1
ATOM 2327 O O . LYS A 1 289 ? -5.808 -17.667 0.119 1.00 95.19 289 LYS A O 1
ATOM 2332 N N . GLY A 1 290 ? -4.327 -16.174 0.897 1.00 96.56 290 GLY A N 1
ATOM 2333 C CA . GLY A 1 290 ? -4.259 -15.425 -0.350 1.00 96.56 290 GLY A CA 1
ATOM 2334 C C . GLY A 1 290 ? -3.079 -14.470 -0.411 1.00 96.56 290 GLY A C 1
ATOM 2335 O O . GLY A 1 290 ? -2.699 -13.874 0.595 1.00 96.56 290 GLY A O 1
ATOM 2336 N N . VAL A 1 291 ? -2.540 -14.325 -1.621 1.00 97.75 291 VAL A N 1
ATOM 2337 C CA . VAL A 1 291 ? -1.546 -13.316 -1.986 1.00 97.75 291 VAL A CA 1
ATOM 2338 C C . VAL A 1 291 ? -2.144 -12.468 -3.104 1.00 97.75 291 VAL A C 1
ATOM 2340 O O . VAL A 1 291 ? -2.620 -13.017 -4.099 1.00 97.75 291 VAL A O 1
ATOM 2343 N N . PHE A 1 292 ? -2.137 -11.149 -2.942 1.00 98.00 292 PHE A N 1
ATOM 2344 C CA . PHE A 1 292 ? -2.735 -10.197 -3.877 1.00 98.00 292 PHE A CA 1
ATOM 2345 C C . PHE A 1 292 ? -1.658 -9.269 -4.430 1.00 98.00 292 PHE A C 1
ATOM 2347 O O . PHE A 1 292 ? -0.835 -8.767 -3.664 1.00 98.00 292 PHE A O 1
ATOM 2354 N N . ALA A 1 293 ? -1.676 -9.072 -5.751 1.00 97.38 293 ALA A N 1
ATOM 2355 C CA . ALA A 1 293 ? -0.684 -8.282 -6.467 1.00 97.38 293 ALA A CA 1
ATOM 2356 C C . ALA A 1 293 ? -1.276 -7.412 -7.580 1.00 97.38 293 ALA A C 1
ATOM 2358 O O . ALA A 1 293 ? -2.352 -7.726 -8.099 1.00 97.38 293 ALA A O 1
ATOM 2359 N N . GLY A 1 294 ? -0.559 -6.337 -7.918 1.00 94.94 294 GLY A N 1
ATOM 2360 C CA . GLY A 1 294 ? -0.828 -5.426 -9.035 1.00 94.94 294 GLY A CA 1
ATOM 2361 C C . GLY A 1 294 ? 0.147 -5.670 -10.189 1.00 94.94 294 GLY A C 1
ATOM 2362 O O . GLY A 1 294 ? 0.324 -6.823 -10.607 1.00 94.94 294 GLY A O 1
ATOM 2363 N N . HIS A 1 295 ? 0.774 -4.596 -10.679 1.00 95.31 295 HIS A N 1
ATOM 2364 C CA . HIS A 1 295 ? 1.885 -4.520 -11.637 1.00 95.31 295 HIS A CA 1
ATOM 2365 C C . HIS A 1 295 ? 1.579 -5.001 -13.065 1.00 95.31 295 HIS A C 1
ATOM 2367 O O . HIS A 1 295 ? 1.991 -4.420 -14.062 1.00 95.31 295 HIS A O 1
ATOM 2373 N N . THR A 1 296 ? 0.836 -6.096 -13.219 1.00 90.94 296 THR A N 1
ATOM 2374 C CA . THR A 1 296 ? 0.672 -6.751 -14.526 1.00 90.94 296 THR A CA 1
ATOM 2375 C C . THR A 1 296 ? -0.359 -6.091 -15.434 1.00 90.94 296 THR A C 1
ATOM 2377 O O . THR A 1 296 ? -0.456 -6.481 -16.601 1.00 90.94 296 THR A O 1
ATOM 2380 N N . HIS A 1 297 ? -1.172 -5.169 -14.904 1.00 91.94 297 HIS A N 1
ATOM 2381 C CA . HIS A 1 297 ? -2.313 -4.543 -15.589 1.00 91.94 297 HIS A CA 1
ATOM 2382 C C . HIS A 1 297 ? -3.283 -5.579 -16.189 1.00 91.94 297 HIS A C 1
ATOM 2384 O O . HIS A 1 297 ? -3.961 -5.347 -17.195 1.00 91.94 297 HIS A O 1
ATOM 2390 N N . ARG A 1 298 ? -3.320 -6.777 -15.592 1.00 90.31 298 ARG A N 1
ATOM 2391 C CA . ARG A 1 298 ? -4.084 -7.937 -16.050 1.00 90.31 298 ARG A CA 1
ATOM 2392 C C . ARG A 1 298 ? -4.736 -8.632 -14.867 1.00 90.31 298 ARG A C 1
ATOM 2394 O O . ARG A 1 298 ? -4.195 -8.688 -13.769 1.00 90.31 298 ARG A O 1
ATOM 2401 N N . ASN A 1 299 ? -5.876 -9.259 -15.133 1.00 91.81 299 ASN A N 1
ATOM 2402 C CA . ASN A 1 299 ? -6.530 -10.130 -14.165 1.00 91.81 299 ASN A CA 1
ATOM 2403 C C . ASN A 1 299 ? -5.925 -11.533 -14.261 1.00 91.81 299 ASN A C 1
ATOM 2405 O O . ASN A 1 299 ? -6.184 -12.262 -15.220 1.00 91.81 299 ASN A O 1
ATOM 2409 N N . LEU A 1 300 ? -5.116 -11.905 -13.270 1.00 91.12 300 LEU A N 1
ATOM 2410 C CA . LEU A 1 300 ? -4.465 -13.209 -13.177 1.00 91.12 300 LEU A CA 1
ATOM 2411 C C . LEU A 1 300 ? -4.789 -13.860 -11.828 1.00 91.12 300 LEU A C 1
ATOM 2413 O O . LEU A 1 300 ? -4.822 -13.194 -10.800 1.00 91.12 300 LEU A O 1
ATOM 2417 N N . ALA A 1 301 ? -5.003 -15.176 -11.832 1.00 93.38 301 ALA A N 1
ATOM 2418 C CA . ALA A 1 301 ? -5.175 -15.971 -10.620 1.00 93.38 301 ALA A CA 1
ATOM 2419 C C . ALA A 1 301 ? -4.380 -17.274 -10.735 1.00 93.38 301 ALA A C 1
ATOM 2421 O O . ALA A 1 301 ? -4.392 -17.931 -11.783 1.00 93.38 301 ALA A O 1
ATOM 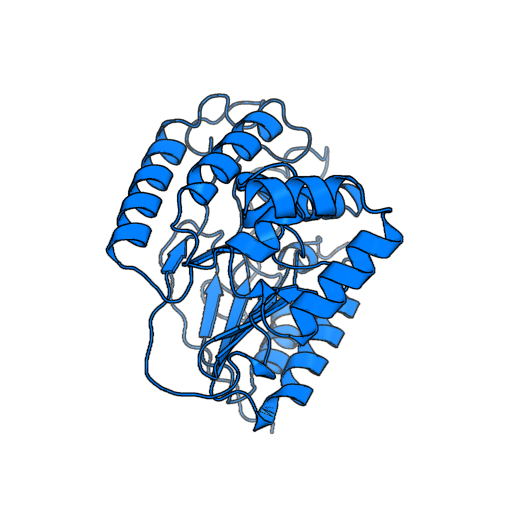2422 N N . ARG A 1 302 ? -3.677 -17.646 -9.665 1.00 91.69 302 ARG A N 1
ATOM 2423 C CA . ARG A 1 302 ? -2.888 -18.880 -9.567 1.00 91.69 302 ARG A CA 1
ATOM 2424 C C . ARG A 1 302 ? -3.161 -19.554 -8.233 1.00 91.69 302 ARG A C 1
ATOM 2426 O O . ARG A 1 302 ? -3.396 -18.884 -7.235 1.00 91.69 302 ARG A O 1
ATOM 2433 N N . VAL A 1 303 ? -3.115 -20.883 -8.231 1.00 90.69 303 VAL A N 1
ATOM 2434 C CA . VAL A 1 303 ? -3.197 -21.689 -7.011 1.00 90.69 303 VAL A CA 1
ATOM 2435 C C . VAL A 1 303 ? -1.827 -22.301 -6.780 1.00 90.69 303 VAL A C 1
ATOM 2437 O O . VAL A 1 303 ? -1.387 -23.145 -7.560 1.00 90.69 303 VAL A O 1
ATOM 2440 N N . HIS A 1 304 ? -1.160 -21.876 -5.712 1.00 88.19 304 HIS A N 1
ATOM 2441 C CA . HIS A 1 304 ? 0.058 -22.522 -5.249 1.00 88.19 304 HIS A CA 1
ATOM 2442 C C . HIS A 1 304 ? -0.311 -23.625 -4.261 1.00 88.19 304 HIS A C 1
ATOM 2444 O O . HIS A 1 304 ? -1.036 -23.381 -3.300 1.00 88.19 304 HIS A O 1
ATOM 2450 N N . ARG A 1 305 ? 0.189 -24.839 -4.486 1.00 81.69 305 ARG A N 1
ATOM 2451 C CA . ARG A 1 305 ? 0.142 -25.902 -3.482 1.00 81.69 305 ARG A CA 1
ATOM 2452 C C . ARG A 1 305 ? 1.538 -26.006 -2.898 1.00 81.69 305 ARG A C 1
ATOM 2454 O O . ARG A 1 305 ? 2.444 -26.443 -3.606 1.00 81.69 305 ARG A O 1
ATOM 2461 N N . ALA A 1 306 ? 1.699 -25.587 -1.644 1.00 70.75 306 ALA A N 1
ATOM 2462 C CA . ALA A 1 306 ? 2.922 -25.864 -0.908 1.00 70.75 306 ALA A CA 1
ATOM 2463 C C . ALA A 1 306 ? 3.170 -27.377 -0.968 1.00 70.75 306 ALA A C 1
ATOM 2465 O O . ALA A 1 306 ? 2.261 -28.172 -0.702 1.00 70.75 306 ALA A O 1
ATOM 2466 N N . ARG A 1 307 ? 4.361 -27.786 -1.412 1.00 61.22 307 ARG A N 1
ATOM 2467 C CA . ARG A 1 307 ? 4.742 -29.196 -1.308 1.00 61.22 307 ARG A CA 1
ATOM 2468 C C . ARG A 1 307 ? 4.916 -29.492 0.185 1.00 61.22 307 ARG A C 1
ATOM 2470 O O . ARG A 1 307 ? 5.523 -28.660 0.857 1.00 61.22 307 ARG A O 1
ATOM 2477 N N . PRO A 1 308 ? 4.396 -30.614 0.710 1.00 52.88 308 PRO A N 1
ATOM 2478 C CA . PRO A 1 308 ? 4.788 -31.045 2.045 1.00 52.88 308 PRO A CA 1
ATOM 2479 C C . PRO A 1 308 ? 6.316 -31.173 2.069 1.00 52.88 308 PRO A C 1
ATOM 2481 O O . PRO A 1 308 ? 6.893 -31.691 1.106 1.00 52.88 308 PRO A O 1
ATOM 2484 N N . GLU A 1 309 ? 6.963 -30.634 3.105 1.00 49.62 309 GLU A N 1
ATOM 2485 C CA . GLU A 1 309 ? 8.391 -30.884 3.305 1.00 49.62 309 GLU A CA 1
ATOM 2486 C C . GLU A 1 309 ? 8.611 -32.406 3.425 1.00 49.62 309 GLU A C 1
ATOM 2488 O O . GLU A 1 309 ? 7.760 -33.082 4.016 1.00 49.62 309 GLU A O 1
ATOM 2493 N N . PRO A 1 310 ? 9.656 -32.956 2.778 1.00 43.91 310 PRO A N 1
ATOM 2494 C CA . PRO A 1 310 ? 9.923 -34.392 2.763 1.00 43.91 310 PRO A CA 1
ATOM 2495 C C . PRO A 1 310 ? 10.273 -34.971 4.136 1.00 43.91 310 PRO A C 1
ATOM 2497 O O . PRO A 1 310 ? 10.900 -34.255 4.950 1.00 43.91 310 PRO A O 1
#

Organism: Heterosigma akashiwo (NCBI:txid2829)

Sequence (310 aa):
VAVAARAFVEKLSPADRARVLHYLDRKGELKNPRCWRLFHATAVEARCTKARCDIREYVGNSYDAEGQWDKPFFFVHIGDPQLGCKKYDAGGGSSWETEAENMRKAVKLVNRLRPKYVVISGDMTNAYPGDTYHEAQLKDIRAITAKISDSIPVLFMPGNHDVGDVPSEETTQRYQASFGANYYVFWFGGVLNIVLDSTLFMRPEDQEDDPRLQPMLDWLEEQLETNKYSAQHVLVFLHHPIYAASPEEPDRFVEEAVRHVVGARPVAWSLPRRHRPRLLRLLADPAVKGVFAGHTHRNLARVHRARPEP

InterPro domains:
  IPR004843 Calcineurin-like, phosphoesterase domain [PF00149] (75-298)
  IPR029052 Metallo-dependent phosphatase-like [G3DSA:3.60.21.10] (53-308)
  IPR029052 Metallo-dependent phosphatase-like [SSF56300] (70-300)
  IPR051918 Serine/threonine-protein phosphatase CPPED1 [PTHR43143] (61-304)

pLDDT: mean 91.83, std 10.5, range [42.69, 98.81]